Protein AF-A0A3L9DT70-F1 (afdb_monomer_lite)

Foldseek 3Di:
DDPCVLCLLLLHDPPVVCLQVQFDWDADQQARWTFTDDNPGDHRDPQKDKAKDKAKFWLPAADDDDDQDAPDDDPPCQFAFLQRHGQKDFAFQDDPLRVSRHPDPPCVVQSSDCVRTTAIFGPCQRDQQDDDPSRGHCHPVNVVVLVSVQSNVDGWMKTKMKMFIQPHPQFRHGQWMWIFMWTPDHDPPDDTSCVVVVGGIIIRGRGDPQFAPVQDPPDDISNVSSVCRNVPDDPSSVLRGQRTWDADPLRATAGPVRFTKKKWKWWQDPNDIWTKIFRDVVLVCLFRDPPTDMDIDMDGPVCLVVDDQAQKWWWFAQPVDRTIIITRDPVNQPPTPRRDPPPTDIDRDPVVSCVVVVVDDDD

pLDDT: mean 84.93, std 11.05, range [47.72, 97.56]

Radius of gyration: 23.3 Å; chains: 1; bounding box: 68×36×64 Å

Structure (mmCIF, N/CA/C/O backbone):
data_AF-A0A3L9DT70-F1
#
_entry.id   AF-A0A3L9DT70-F1
#
loop_
_atom_site.group_PDB
_atom_site.id
_atom_site.type_symbol
_atom_site.label_atom_id
_atom_site.label_alt_id
_atom_site.label_comp_id
_atom_site.label_asym_id
_atom_site.label_entity_id
_atom_site.label_seq_id
_atom_site.pdbx_PDB_ins_code
_atom_site.Cartn_x
_atom_site.Cartn_y
_atom_site.Cartn_z
_atom_site.occupancy
_atom_site.B_iso_or_equiv
_atom_site.auth_seq_id
_atom_site.auth_comp_id
_atom_site.auth_asym_id
_atom_site.auth_atom_id
_atom_site.pdbx_PDB_model_num
ATOM 1 N N . MET A 1 1 ? -10.290 10.056 -6.349 1.00 85.75 1 MET A N 1
ATOM 2 C CA . MET A 1 1 ? -11.299 9.118 -6.892 1.00 85.75 1 MET A CA 1
ATOM 3 C C . MET A 1 1 ? -12.648 9.443 -6.270 1.00 85.75 1 MET A C 1
ATOM 5 O O . MET A 1 1 ? -12.652 9.793 -5.091 1.00 85.75 1 MET A O 1
ATOM 9 N N . LYS A 1 2 ? -13.747 9.390 -7.034 1.00 92.69 2 LYS A N 1
ATOM 10 C CA . LYS A 1 2 ? -15.094 9.669 -6.511 1.00 92.69 2 LYS A CA 1
ATOM 11 C C . LYS A 1 2 ? -15.592 8.517 -5.640 1.00 92.69 2 LYS A C 1
ATOM 13 O O . LYS A 1 2 ? -15.151 7.386 -5.808 1.00 92.69 2 LYS A O 1
ATOM 18 N N . GLU A 1 3 ? -16.503 8.813 -4.717 1.00 94.62 3 GLU A N 1
ATOM 19 C CA . GLU A 1 3 ? -17.058 7.826 -3.778 1.00 94.62 3 GLU A CA 1
ATOM 20 C C . GLU A 1 3 ? -17.650 6.607 -4.492 1.00 94.62 3 GLU A C 1
ATOM 22 O O . GLU A 1 3 ? -17.303 5.475 -4.171 1.00 94.62 3 GLU A O 1
ATOM 27 N N . LEU A 1 4 ? -18.469 6.840 -5.521 1.00 93.81 4 LEU A N 1
ATOM 28 C CA . LEU A 1 4 ? -19.114 5.777 -6.296 1.00 93.81 4 LEU A CA 1
ATOM 29 C C . LEU A 1 4 ? -18.108 4.833 -6.969 1.00 93.81 4 LEU A C 1
ATOM 31 O O . LEU A 1 4 ? -18.350 3.629 -7.032 1.00 93.81 4 LEU A O 1
ATOM 35 N N . ASP A 1 5 ? -16.968 5.353 -7.432 1.00 93.44 5 ASP A N 1
ATOM 36 C CA . ASP A 1 5 ? -15.910 4.523 -8.015 1.00 93.44 5 ASP A CA 1
ATOM 37 C C . ASP A 1 5 ? -15.273 3.628 -6.946 1.00 93.44 5 ASP A C 1
ATOM 39 O O . ASP A 1 5 ? -15.029 2.448 -7.192 1.00 93.44 5 ASP A O 1
ATOM 43 N N . VAL A 1 6 ? -15.056 4.168 -5.740 1.00 95.19 6 VAL A N 1
ATOM 44 C CA . VAL A 1 6 ? -14.543 3.396 -4.602 1.00 95.19 6 VAL A CA 1
ATOM 45 C C . VAL A 1 6 ? -15.528 2.303 -4.208 1.00 95.19 6 VAL A C 1
ATOM 47 O O . VAL A 1 6 ? -15.130 1.146 -4.114 1.00 95.19 6 VAL A O 1
ATOM 50 N N . LEU A 1 7 ? -16.809 2.633 -4.022 1.00 95.81 7 LEU A N 1
ATOM 51 C CA . LEU A 1 7 ? -17.840 1.652 -3.670 1.00 95.81 7 LEU A CA 1
ATOM 52 C C . LEU A 1 7 ? -17.921 0.535 -4.714 1.00 95.81 7 LEU A C 1
ATOM 54 O O . LEU A 1 7 ? -17.895 -0.643 -4.358 1.00 95.81 7 LEU A O 1
ATOM 58 N N . LYS A 1 8 ? -17.894 0.888 -6.003 1.00 95.19 8 LYS A N 1
ATOM 59 C CA . LYS A 1 8 ? -17.853 -0.080 -7.103 1.00 95.19 8 LYS A CA 1
ATOM 60 C C . LYS A 1 8 ? -16.642 -1.010 -7.007 1.00 95.19 8 LYS A C 1
ATOM 62 O O . LYS A 1 8 ? -16.818 -2.221 -7.132 1.00 95.19 8 LYS A O 1
ATOM 67 N N . GLN A 1 9 ? -15.444 -0.476 -6.755 1.00 95.44 9 GLN A N 1
ATOM 68 C CA . GLN A 1 9 ? -14.230 -1.287 -6.593 1.00 95.44 9 GLN A CA 1
ATOM 69 C C . GLN A 1 9 ? -14.235 -2.152 -5.331 1.00 95.44 9 GLN A C 1
ATOM 71 O O . GLN A 1 9 ? -13.559 -3.172 -5.302 1.00 95.44 9 GLN A O 1
ATOM 76 N N . LEU A 1 10 ? -15.010 -1.784 -4.309 1.00 96.19 10 LEU A N 1
ATOM 77 C CA . LEU A 1 10 ? -15.263 -2.620 -3.133 1.00 96.19 10 LEU A CA 1
ATOM 78 C C . LEU A 1 10 ? -16.345 -3.689 -3.373 1.00 96.19 10 LEU A C 1
ATOM 80 O O . LEU A 1 10 ? -16.645 -4.470 -2.472 1.00 96.19 10 LEU A O 1
ATOM 84 N N . GLY A 1 11 ? -16.951 -3.723 -4.562 1.00 95.06 11 GLY A N 1
ATOM 85 C CA . GLY A 1 11 ? -18.071 -4.607 -4.874 1.00 95.06 11 GLY A CA 1
ATOM 86 C C . GLY A 1 11 ? -19.376 -4.214 -4.176 1.00 95.06 11 GLY A C 1
ATOM 87 O O . GLY A 1 11 ? -20.213 -5.075 -3.891 1.00 95.06 11 GLY A O 1
ATOM 88 N N . LEU A 1 12 ? -19.542 -2.922 -3.884 1.00 93.81 12 LEU A N 1
ATOM 89 C CA . LEU A 1 12 ? -20.672 -2.347 -3.158 1.00 93.81 12 LEU A CA 1
ATOM 90 C C . LEU A 1 12 ? -21.535 -1.471 -4.070 1.00 93.81 12 LEU A C 1
ATOM 92 O O . LEU A 1 12 ? -21.052 -0.810 -4.992 1.00 93.81 12 LEU A O 1
ATOM 96 N N . LYS A 1 13 ? -22.831 -1.467 -3.783 1.00 90.94 13 LYS A N 1
ATOM 97 C CA . LYS A 1 13 ? -23.817 -0.500 -4.256 1.00 90.94 13 LYS A CA 1
ATOM 98 C C . LYS A 1 13 ? -23.896 0.660 -3.262 1.00 90.94 13 LYS A C 1
ATOM 100 O O . LYS A 1 13 ? -23.412 0.566 -2.134 1.00 90.94 13 LYS A O 1
ATOM 105 N N . ASP A 1 14 ? -24.510 1.752 -3.697 1.00 87.19 14 ASP A N 1
ATOM 106 C CA . ASP A 1 14 ? -24.758 2.909 -2.837 1.00 87.19 14 ASP A CA 1
ATOM 107 C C . ASP A 1 14 ? -25.559 2.501 -1.583 1.00 87.19 14 ASP A C 1
ATOM 109 O O . ASP A 1 14 ? -26.514 1.726 -1.683 1.00 87.19 14 ASP A O 1
ATOM 113 N N . GLY A 1 15 ? -25.124 2.956 -0.406 1.00 85.56 15 GLY A N 1
ATOM 114 C CA . GLY A 1 15 ? -25.697 2.608 0.903 1.00 85.56 15 GLY A CA 1
ATOM 115 C C . GLY A 1 15 ? -25.346 1.223 1.481 1.00 85.56 15 GLY A C 1
ATOM 116 O O . GLY A 1 15 ? -25.532 1.009 2.680 1.00 85.56 15 GLY A O 1
ATOM 117 N N . GLU A 1 16 ? -24.806 0.274 0.698 1.00 89.62 16 GLU A N 1
ATOM 118 C CA . GLU A 1 16 ? -24.428 -1.054 1.231 1.00 89.62 16 GLU A CA 1
ATOM 119 C C . GLU A 1 16 ? -23.262 -0.968 2.228 1.00 89.62 16 GLU A C 1
ATOM 121 O O . GLU A 1 16 ? -23.131 -1.819 3.112 1.00 89.62 16 GLU A O 1
ATOM 126 N N . LEU A 1 17 ? -22.397 0.045 2.101 1.00 90.56 17 LEU A N 1
ATOM 127 C CA . LEU A 1 17 ? -21.268 0.211 3.008 1.00 90.56 17 LEU A CA 1
ATOM 128 C C . LEU A 1 17 ? -21.763 0.441 4.440 1.00 90.56 17 LEU A C 1
ATOM 130 O O . LEU A 1 17 ? -21.348 -0.273 5.348 1.00 90.56 17 LEU A O 1
ATOM 134 N N . GLU A 1 18 ? -22.689 1.370 4.653 1.00 89.44 18 GLU A N 1
ATOM 135 C CA . GLU A 1 18 ? -23.291 1.665 5.953 1.00 89.44 18 GLU A CA 1
ATOM 136 C C . GLU A 1 18 ? -23.995 0.445 6.556 1.00 89.44 18 GLU A C 1
ATOM 138 O O . GLU A 1 18 ? -23.892 0.217 7.763 1.00 89.44 18 GLU A O 1
ATOM 143 N N . GLU A 1 19 ? -24.660 -0.380 5.740 1.00 87.19 19 GLU A N 1
ATOM 144 C CA . GLU A 1 19 ? -25.273 -1.636 6.193 1.00 87.19 19 GLU A CA 1
ATOM 145 C C . GLU A 1 19 ? -24.231 -2.635 6.712 1.00 87.19 19 GLU A C 1
ATOM 147 O O . GLU A 1 19 ? -24.455 -3.319 7.713 1.00 87.19 19 GLU A O 1
ATOM 152 N N . ILE A 1 20 ? -23.062 -2.718 6.076 1.00 85.31 20 ILE A N 1
ATOM 153 C CA . ILE A 1 20 ? -21.967 -3.592 6.523 1.00 85.31 20 ILE A CA 1
ATOM 154 C C . ILE A 1 20 ? -21.290 -3.022 7.769 1.00 85.31 20 ILE A C 1
ATOM 156 O O . ILE A 1 20 ? -20.988 -3.752 8.720 1.00 85.31 20 ILE A O 1
ATOM 160 N N . LEU A 1 21 ? -21.034 -1.715 7.756 1.00 83.56 21 LEU A N 1
ATOM 161 C CA . LEU A 1 21 ? -20.332 -1.000 8.812 1.00 83.56 21 LEU A CA 1
ATOM 162 C C . LEU A 1 21 ? -21.170 -0.910 10.095 1.00 83.56 21 LEU A C 1
ATOM 164 O O . LEU A 1 21 ? -20.626 -1.032 11.197 1.00 83.56 21 LEU A O 1
ATOM 168 N N . GLY A 1 22 ? -22.486 -0.752 9.959 1.00 82.00 22 GLY A N 1
ATOM 169 C CA . GLY A 1 22 ? -23.405 -0.519 11.068 1.00 82.00 22 GLY A CA 1
ATOM 170 C C . GLY A 1 22 ? -23.377 0.921 11.595 1.00 82.00 22 GLY A C 1
ATOM 171 O O . GLY A 1 22 ? -23.767 1.148 12.738 1.00 82.00 22 GLY A O 1
ATOM 172 N N . PHE A 1 23 ? -22.925 1.887 10.793 1.00 82.50 23 PHE A N 1
ATOM 173 C CA . PHE A 1 23 ? -22.889 3.314 11.132 1.00 82.50 23 PHE A CA 1
ATOM 174 C C . PHE A 1 23 ? -22.841 4.173 9.867 1.00 82.50 23 PHE A C 1
ATOM 176 O O . PHE A 1 23 ? -22.469 3.691 8.798 1.00 82.50 23 PHE A O 1
ATOM 183 N N . GLN A 1 24 ? -23.186 5.453 10.007 1.00 89.38 24 GLN A N 1
ATOM 184 C CA . GLN A 1 24 ? -23.112 6.414 8.908 1.00 89.38 24 GLN A CA 1
ATOM 185 C C . GLN A 1 24 ? -21.674 6.851 8.647 1.00 89.38 24 GLN A C 1
ATOM 187 O O . GLN A 1 24 ? -20.906 7.090 9.589 1.00 89.38 24 GLN A O 1
ATOM 192 N N . VAL A 1 25 ? -21.337 7.021 7.371 1.00 91.81 25 VAL A N 1
ATOM 193 C CA . VAL A 1 25 ? -20.027 7.501 6.942 1.00 91.81 25 VAL A CA 1
ATOM 194 C C . VAL A 1 25 ? -20.123 8.717 6.028 1.00 91.81 25 VAL A C 1
ATOM 196 O O . VAL A 1 25 ? -21.168 9.026 5.471 1.00 91.81 25 VAL A O 1
ATOM 199 N N . SER A 1 26 ? -19.010 9.435 5.907 1.00 94.00 26 SER A N 1
ATOM 200 C CA . SER A 1 26 ? -18.788 10.446 4.877 1.00 94.00 26 SER A CA 1
ATOM 201 C C . SER A 1 26 ? -17.447 10.187 4.210 1.00 94.00 26 SER A C 1
ATOM 203 O O . SER A 1 26 ? -16.421 10.058 4.886 1.00 94.00 26 SER A O 1
ATOM 205 N N . TYR A 1 27 ? -17.456 10.103 2.884 1.00 95.19 27 TYR A N 1
ATOM 206 C CA . TYR A 1 27 ? -16.248 9.904 2.104 1.00 95.19 27 TYR A CA 1
ATOM 207 C C . TYR A 1 27 ? -15.414 11.188 1.986 1.00 95.19 27 TYR A C 1
ATOM 209 O O . TYR A 1 27 ? -15.890 12.244 1.572 1.00 95.19 27 TYR A O 1
ATOM 217 N N . ASP A 1 28 ? -14.130 11.082 2.319 1.00 93.56 28 ASP A N 1
ATOM 218 C CA . ASP A 1 28 ? -13.127 12.116 2.100 1.00 93.56 28 ASP A CA 1
ATOM 219 C C . ASP A 1 28 ? -12.376 11.818 0.796 1.00 93.56 28 ASP A C 1
ATOM 221 O O . ASP A 1 28 ? -11.439 11.014 0.767 1.00 93.56 28 ASP A O 1
ATOM 225 N N . GLU A 1 29 ? -12.775 12.478 -0.298 1.00 91.50 29 GLU A N 1
ATOM 226 C CA . GLU A 1 29 ? -12.166 12.269 -1.621 1.00 91.50 29 GLU A CA 1
ATOM 227 C C . GLU A 1 29 ? -10.662 12.577 -1.645 1.00 91.50 29 GLU A C 1
ATOM 229 O O . GLU A 1 29 ? -9.912 11.954 -2.402 1.00 91.50 29 GLU A O 1
ATOM 234 N N . LYS A 1 30 ? -10.209 13.536 -0.823 1.00 88.38 30 LYS A N 1
ATOM 235 C CA . LYS A 1 30 ? -8.808 13.970 -0.781 1.00 88.38 30 LYS A CA 1
ATOM 236 C C . LYS A 1 30 ? -7.924 12.878 -0.198 1.00 88.38 30 LYS A C 1
ATOM 238 O O . LYS A 1 30 ? -6.792 12.709 -0.654 1.00 88.38 30 LYS A O 1
ATOM 243 N N . TYR A 1 31 ? -8.438 12.174 0.810 1.00 90.81 31 TYR A N 1
ATOM 244 C CA . TYR A 1 31 ? -7.696 11.160 1.549 1.00 90.81 31 TYR A CA 1
ATOM 245 C C . TYR A 1 31 ? -8.090 9.718 1.236 1.00 90.81 31 TYR A C 1
ATOM 247 O O . TYR A 1 31 ? -7.397 8.804 1.683 1.00 90.81 31 TYR A O 1
ATOM 255 N N . THR A 1 32 ? -9.138 9.510 0.432 1.00 93.06 32 THR A N 1
ATOM 256 C CA . THR A 1 32 ? -9.651 8.186 0.045 1.00 93.06 32 THR A CA 1
ATOM 257 C C . THR A 1 32 ? -9.936 7.319 1.278 1.00 93.06 32 THR A C 1
ATOM 259 O O . THR A 1 32 ? -9.474 6.185 1.410 1.00 93.06 32 THR A O 1
ATOM 262 N N . VAL A 1 33 ? -10.670 7.899 2.225 1.00 94.38 33 VAL A N 1
ATOM 263 C CA . VAL A 1 33 ? -11.102 7.263 3.476 1.00 94.38 33 VAL A CA 1
ATOM 264 C C . VAL A 1 33 ? -12.531 7.674 3.783 1.00 94.38 33 VAL A C 1
ATOM 266 O O . VAL A 1 33 ? -12.993 8.717 3.332 1.00 94.38 33 VAL A O 1
ATOM 269 N N . PHE A 1 34 ? -13.217 6.875 4.586 1.00 95.50 34 PHE A N 1
ATOM 270 C CA . PHE A 1 34 ? -14.546 7.191 5.087 1.00 95.50 34 PHE A CA 1
ATOM 271 C C . PHE A 1 34 ? -14.437 7.616 6.552 1.00 95.50 34 PHE A C 1
ATOM 273 O O . PHE A 1 34 ? -13.955 6.851 7.389 1.00 95.50 34 PHE A O 1
ATOM 280 N N . ASN A 1 35 ? -14.863 8.834 6.871 1.00 94.56 35 ASN A N 1
ATOM 281 C CA . ASN A 1 35 ? -15.003 9.295 8.248 1.00 94.56 35 ASN A CA 1
ATOM 282 C C . ASN A 1 35 ? -16.315 8.765 8.817 1.00 94.56 35 ASN A C 1
ATOM 284 O O . ASN A 1 35 ? -17.358 8.876 8.175 1.00 94.56 35 ASN A O 1
ATOM 288 N N . VAL A 1 36 ? -16.275 8.209 10.022 1.00 88.88 36 VAL A N 1
ATOM 289 C CA . VAL A 1 36 ? -17.480 7.710 10.686 1.00 88.88 36 VAL A CA 1
ATOM 290 C C . VAL A 1 36 ? -18.175 8.859 11.407 1.00 88.88 36 VAL A C 1
ATOM 292 O O . VAL A 1 36 ? -17.564 9.509 12.252 1.00 88.88 36 VAL A O 1
ATOM 295 N N . LEU A 1 37 ? -19.443 9.111 11.073 1.00 85.25 37 LEU A N 1
ATOM 296 C CA . LEU A 1 37 ? -20.194 10.270 11.564 1.00 85.25 37 LEU A CA 1
ATOM 297 C C . LEU A 1 37 ? -20.983 9.977 12.846 1.00 85.25 37 LEU A C 1
ATOM 299 O O . LEU A 1 37 ? -21.007 10.809 13.751 1.00 85.25 37 LEU A O 1
ATOM 303 N N . SER A 1 38 ? -21.655 8.823 12.937 1.00 72.81 38 SER A N 1
ATOM 304 C CA . SER A 1 38 ? -22.470 8.470 14.109 1.00 72.81 38 SER A CA 1
ATOM 305 C C . SER A 1 38 ? -22.841 6.981 14.173 1.00 72.81 38 SER A C 1
ATOM 307 O O . SER A 1 38 ? -23.008 6.332 13.142 1.00 72.81 38 SER A O 1
ATOM 309 N N . ASP A 1 39 ? -23.052 6.465 15.391 1.00 64.62 39 ASP A N 1
ATOM 310 C CA . ASP A 1 39 ? -23.515 5.093 15.679 1.00 64.62 39 ASP A CA 1
ATOM 311 C C . ASP A 1 39 ? -25.046 4.921 15.514 1.00 64.62 39 ASP A C 1
ATOM 313 O O . ASP A 1 39 ? -25.657 4.075 16.175 1.00 64.62 39 ASP A O 1
ATOM 317 N N . ILE A 1 40 ? -25.708 5.725 14.666 1.00 54.62 40 ILE A N 1
ATOM 318 C CA . ILE A 1 40 ? -27.150 5.572 14.404 1.00 54.62 40 ILE A CA 1
ATOM 319 C C . ILE A 1 40 ? -27.337 4.274 13.612 1.00 54.62 40 ILE A C 1
ATOM 321 O O . ILE A 1 40 ? -27.291 4.286 12.389 1.00 54.62 40 ILE A O 1
ATOM 325 N N . SER A 1 41 ? -27.476 3.158 14.334 1.00 54.34 41 SER A N 1
ATOM 326 C CA . SER A 1 41 ? -27.414 1.786 13.818 1.00 54.34 41 SER A CA 1
ATOM 327 C C . SER A 1 41 ? -28.311 1.562 12.594 1.00 54.34 41 SER A C 1
ATOM 329 O O . SER A 1 41 ? -29.523 1.380 12.752 1.00 54.34 41 SER A O 1
ATOM 331 N N . PRO A 1 42 ? -27.740 1.431 11.385 1.00 54.78 42 PRO A N 1
ATOM 332 C CA . PRO A 1 42 ? -28.300 0.573 10.358 1.00 54.78 42 PRO A CA 1
ATOM 333 C C . PRO A 1 42 ? -28.220 -0.874 10.871 1.00 54.78 42 PRO A C 1
ATOM 335 O O . PRO A 1 42 ? -27.313 -1.245 11.625 1.00 54.78 42 PRO A O 1
ATOM 338 N N . ARG A 1 43 ? -29.174 -1.727 10.490 1.00 61.50 43 ARG A N 1
ATOM 339 C CA . ARG A 1 43 ? -29.064 -3.162 10.788 1.00 61.50 43 ARG A CA 1
ATOM 340 C C . ARG A 1 43 ? -27.808 -3.691 10.101 1.00 61.50 43 ARG A C 1
ATOM 342 O O . ARG A 1 43 ? -27.712 -3.606 8.884 1.00 61.50 43 ARG A O 1
ATOM 349 N N . ARG A 1 44 ? -26.876 -4.253 10.877 1.00 67.06 44 ARG A N 1
ATOM 350 C CA . ARG A 1 44 ? -25.677 -4.884 10.319 1.00 67.06 44 ARG A CA 1
ATOM 351 C C . ARG A 1 44 ? -26.079 -5.987 9.337 1.00 67.06 44 ARG A C 1
ATOM 353 O O . ARG A 1 44 ? -26.852 -6.872 9.711 1.00 67.06 44 ARG A O 1
ATOM 360 N N . LEU A 1 45 ? -25.514 -5.959 8.131 1.00 73.75 45 LEU A N 1
ATOM 361 C CA . LEU A 1 45 ? -25.781 -6.949 7.091 1.00 73.75 45 LEU A CA 1
ATOM 362 C C . LEU A 1 45 ? -25.508 -8.375 7.601 1.00 73.75 45 LEU A C 1
ATOM 364 O O . LEU A 1 45 ? -24.424 -8.679 8.125 1.00 73.75 45 LEU A O 1
ATOM 368 N N . VAL A 1 46 ? -26.502 -9.253 7.443 1.00 66.31 46 VAL A N 1
ATOM 369 C CA . VAL A 1 46 ? -26.419 -10.673 7.813 1.00 66.31 46 VAL A CA 1
ATOM 370 C C . VAL A 1 46 ? -25.367 -11.356 6.941 1.00 66.31 46 VAL A C 1
ATOM 372 O O . VAL A 1 46 ? -25.435 -11.283 5.723 1.00 66.31 46 VAL A O 1
ATOM 375 N N . GLY A 1 47 ? -24.405 -12.038 7.568 1.00 71.00 47 GLY A N 1
ATOM 376 C CA . GLY A 1 47 ? -23.316 -12.737 6.869 1.00 71.00 47 GLY A CA 1
ATOM 377 C C . GLY A 1 47 ? -21.972 -12.006 6.894 1.00 71.00 47 GLY A C 1
ATOM 378 O O . GLY A 1 47 ? -20.939 -12.658 6.742 1.00 71.00 47 GLY A O 1
ATOM 379 N N . SER A 1 48 ? -21.959 -10.703 7.200 1.00 77.69 48 SER A N 1
ATOM 380 C CA . SER A 1 48 ? -20.719 -9.929 7.331 1.00 77.69 48 SER A CA 1
ATOM 381 C C . SER A 1 48 ? -19.848 -10.404 8.496 1.00 77.69 48 SER A C 1
ATOM 383 O O . SER A 1 48 ? -20.321 -10.656 9.611 1.00 77.69 48 SER A O 1
ATOM 385 N N . LYS A 1 49 ? -18.531 -10.468 8.277 1.00 86.44 49 LYS A N 1
ATOM 386 C CA . LYS A 1 49 ? -17.541 -10.880 9.287 1.00 86.44 49 LYS A CA 1
ATOM 387 C C . LYS A 1 49 ? -16.635 -9.711 9.655 1.00 86.44 49 LYS A C 1
ATOM 389 O O . LYS A 1 49 ? -16.233 -8.921 8.808 1.00 86.44 49 LYS A O 1
ATOM 394 N N . ALA A 1 50 ? -16.294 -9.630 10.939 1.00 86.06 50 ALA A N 1
ATOM 395 C CA . ALA A 1 50 ? -15.307 -8.688 11.447 1.00 86.06 50 ALA A CA 1
ATOM 396 C C . ALA A 1 50 ? -14.281 -9.429 12.304 1.00 86.06 50 ALA A C 1
ATOM 398 O O . ALA A 1 50 ? -14.648 -10.295 13.099 1.00 86.06 50 ALA A O 1
ATOM 399 N N . GLN A 1 51 ? -13.012 -9.065 12.164 1.00 89.25 51 GLN A N 1
ATOM 400 C CA . GLN A 1 51 ? -11.914 -9.571 12.986 1.00 89.25 51 GLN A CA 1
ATOM 401 C C . GLN A 1 51 ? -11.053 -8.393 13.416 1.00 89.25 51 GLN A C 1
ATOM 403 O O . GLN A 1 51 ? -10.759 -7.523 12.604 1.00 89.25 51 GLN A O 1
ATOM 408 N N . GLY A 1 52 ? -10.676 -8.322 14.688 1.00 91.38 52 GLY A N 1
ATOM 409 C CA . GLY A 1 52 ? -10.102 -7.094 15.209 1.00 91.38 52 GLY A CA 1
ATOM 410 C C . GLY A 1 52 ? -9.497 -7.198 16.592 1.00 91.38 52 GLY A C 1
ATOM 411 O O . GLY A 1 52 ? -9.639 -8.207 17.282 1.00 91.38 52 GLY A O 1
ATOM 412 N N . TRP A 1 53 ? -8.879 -6.098 16.998 1.00 90.31 53 TRP A N 1
ATOM 413 C CA . TRP A 1 53 ? -8.273 -5.909 18.306 1.00 90.31 53 TRP A CA 1
ATOM 414 C C . TRP A 1 53 ? -8.817 -4.645 18.951 1.00 90.31 53 TRP A C 1
ATOM 416 O O . TRP A 1 53 ? -9.045 -3.647 18.277 1.00 90.31 53 TRP A O 1
ATOM 426 N N . ARG A 1 54 ? -8.970 -4.682 20.275 1.00 91.81 54 ARG A N 1
ATOM 427 C CA . ARG A 1 54 ? -9.098 -3.490 21.113 1.00 91.81 54 ARG A CA 1
ATOM 428 C C . ARG A 1 54 ? -8.028 -3.560 22.194 1.00 91.81 54 ARG A C 1
ATOM 430 O O . ARG A 1 54 ? -7.953 -4.540 22.944 1.00 91.81 54 ARG A O 1
ATOM 437 N N . VAL A 1 55 ? -7.182 -2.542 22.251 1.00 90.44 55 VAL A N 1
ATOM 438 C CA . VAL A 1 55 ? -6.014 -2.485 23.132 1.00 90.44 55 VAL A CA 1
ATOM 439 C C . VAL A 1 55 ? -5.838 -1.085 23.702 1.00 90.44 55 VAL A C 1
ATOM 441 O O . VAL A 1 55 ? -6.292 -0.101 23.127 1.00 90.44 55 VAL A O 1
ATOM 444 N N . VAL A 1 56 ? -5.167 -1.005 24.846 1.00 91.75 56 VAL A N 1
ATOM 445 C CA . VAL A 1 56 ? -4.644 0.257 25.368 1.00 91.75 56 VAL A CA 1
ATOM 446 C C . VAL A 1 56 ? -3.156 0.278 25.054 1.00 91.75 56 VAL A C 1
ATOM 448 O O . VAL A 1 56 ? -2.436 -0.635 25.457 1.00 91.75 56 VAL A O 1
ATOM 451 N N . LEU A 1 57 ? -2.731 1.296 24.314 1.00 90.88 57 LEU A N 1
ATOM 452 C CA . LEU A 1 57 ? -1.340 1.576 23.985 1.00 90.88 57 LEU A CA 1
ATOM 453 C C . LEU A 1 57 ? -0.799 2.590 24.992 1.00 90.88 57 LEU A C 1
ATOM 455 O O . LEU A 1 57 ? -1.471 3.581 25.281 1.00 90.88 57 LEU A O 1
ATOM 459 N N . ASN A 1 58 ? 0.386 2.336 25.536 1.00 89.94 58 ASN A N 1
ATOM 460 C CA . ASN A 1 58 ? 0.987 3.138 26.594 1.00 89.94 58 ASN A CA 1
ATOM 461 C C . ASN A 1 58 ? 2.426 3.534 26.216 1.00 89.94 58 ASN A C 1
ATOM 463 O O . ASN A 1 58 ? 3.252 2.662 25.960 1.00 89.94 58 ASN A O 1
ATOM 467 N N . GLY A 1 59 ? 2.711 4.839 26.167 1.00 87.19 59 GLY A N 1
ATOM 468 C CA . GLY A 1 59 ? 4.027 5.383 25.810 1.00 87.19 59 GLY A CA 1
ATOM 469 C C . GLY A 1 59 ? 5.131 5.098 26.839 1.00 87.19 59 GLY A C 1
ATOM 470 O O . GLY A 1 59 ? 6.302 5.015 26.480 1.00 87.19 59 GLY A O 1
ATOM 471 N N . ASP A 1 60 ? 4.771 4.851 28.102 1.00 81.38 60 ASP A N 1
ATOM 472 C CA . ASP A 1 60 ? 5.695 4.639 29.234 1.00 81.38 60 ASP A CA 1
ATOM 473 C C . ASP A 1 60 ? 6.321 3.240 29.228 1.00 81.38 60 ASP A C 1
ATOM 475 O O . ASP A 1 60 ? 7.047 2.845 30.148 1.00 81.38 60 ASP A O 1
ATOM 479 N N . THR A 1 61 ? 5.947 2.403 28.265 1.00 70.06 61 THR A N 1
ATOM 480 C CA . THR A 1 61 ? 6.346 1.005 28.249 1.00 70.06 61 THR A CA 1
ATOM 481 C C . THR A 1 61 ? 7.601 0.843 27.410 1.00 70.06 61 THR A C 1
ATOM 483 O O . THR A 1 61 ? 7.576 0.953 26.190 1.00 70.06 61 THR A O 1
ATOM 486 N N . GLN A 1 62 ? 8.715 0.525 28.065 1.00 57.12 62 GLN A N 1
ATOM 487 C CA . GLN A 1 62 ? 9.873 -0.032 27.377 1.00 57.12 62 GLN A CA 1
ATOM 488 C C . GLN A 1 62 ? 9.665 -1.538 27.240 1.00 57.12 62 GLN A C 1
ATOM 490 O O . GLN A 1 62 ? 9.676 -2.254 28.241 1.00 57.12 62 GLN A O 1
ATOM 495 N N . SER A 1 63 ? 9.451 -2.038 26.022 1.00 58.19 63 SER A N 1
ATOM 496 C CA . SER A 1 63 ? 9.585 -3.473 25.768 1.00 58.19 63 SER A CA 1
ATOM 497 C C . SER A 1 63 ? 9.979 -3.809 24.325 1.00 58.19 63 SER A C 1
ATOM 499 O O . SER A 1 63 ? 9.979 -2.964 23.431 1.00 58.19 63 SER A O 1
ATOM 501 N N . TYR A 1 64 ? 10.415 -5.059 24.185 1.00 50.66 64 TYR A N 1
ATOM 502 C CA . TYR A 1 64 ? 11.380 -5.628 23.251 1.00 50.66 64 TYR A CA 1
ATOM 503 C C . TYR A 1 64 ? 11.110 -5.427 21.752 1.00 50.66 64 TYR A C 1
ATOM 505 O O . TYR A 1 64 ? 10.009 -5.635 21.248 1.00 50.66 64 TYR A O 1
ATOM 513 N N . LYS A 1 65 ? 12.192 -5.154 21.010 1.00 51.56 65 LYS A N 1
ATOM 514 C CA . LYS A 1 65 ? 12.243 -5.305 19.552 1.00 51.56 65 LYS A CA 1
ATOM 515 C C . LYS A 1 65 ? 12.414 -6.784 19.212 1.00 51.56 65 LYS A C 1
ATOM 517 O O . LYS A 1 65 ? 13.520 -7.303 19.304 1.00 51.56 65 LYS A O 1
ATOM 522 N N . ASN A 1 66 ? 11.343 -7.436 18.780 1.00 52.47 66 ASN A N 1
ATOM 523 C CA . ASN A 1 66 ? 11.425 -8.751 18.152 1.00 52.47 66 ASN A CA 1
ATOM 524 C C . ASN A 1 66 ? 11.048 -8.638 16.670 1.00 52.47 66 ASN A C 1
ATOM 526 O O . ASN A 1 66 ? 10.131 -7.901 16.306 1.00 52.47 66 ASN A O 1
ATOM 530 N N . ASN A 1 67 ? 11.748 -9.382 15.810 1.00 55.59 67 ASN A N 1
ATOM 531 C CA . ASN A 1 67 ? 11.407 -9.500 14.393 1.00 55.59 67 ASN A CA 1
ATOM 532 C C . ASN A 1 67 ? 10.111 -10.305 14.246 1.00 55.59 67 ASN A C 1
ATOM 534 O O . ASN A 1 67 ? 10.120 -11.534 14.278 1.00 55.59 67 ASN A O 1
ATOM 538 N N . LEU A 1 68 ? 8.990 -9.601 14.104 1.00 63.38 68 LEU A N 1
ATOM 539 C CA . LEU A 1 68 ? 7.655 -10.185 14.012 1.00 63.38 68 LEU A CA 1
ATOM 540 C C . LEU A 1 68 ? 7.121 -10.021 12.597 1.00 63.38 68 LEU A C 1
ATOM 542 O O . LEU A 1 68 ? 6.399 -9.081 12.280 1.00 63.38 68 LEU A O 1
ATOM 546 N N . ASN A 1 69 ? 7.533 -10.948 11.737 1.00 68.69 69 ASN A N 1
ATOM 547 C CA . ASN A 1 69 ? 7.071 -11.016 10.360 1.00 68.69 69 ASN A CA 1
ATOM 548 C C . ASN A 1 69 ? 5.891 -11.987 10.255 1.00 68.69 69 ASN A C 1
ATOM 550 O O . ASN A 1 69 ? 5.983 -13.135 10.691 1.00 68.69 69 ASN A O 1
ATOM 554 N N . LEU A 1 70 ? 4.796 -11.547 9.631 1.00 77.50 70 LEU A N 1
ATOM 555 C CA . LEU A 1 70 ? 3.686 -12.433 9.285 1.00 77.50 70 LEU A CA 1
ATOM 556 C C . LEU A 1 70 ? 4.132 -13.476 8.259 1.00 77.50 70 LEU A C 1
ATOM 558 O O . LEU A 1 70 ? 4.731 -13.148 7.234 1.00 77.50 70 LEU A O 1
ATOM 562 N N . THR A 1 71 ? 3.740 -14.725 8.488 1.00 78.00 71 THR A N 1
ATOM 563 C CA . THR A 1 71 ? 3.960 -15.847 7.564 1.00 78.00 71 THR A CA 1
ATOM 564 C C . THR A 1 71 ? 2.757 -16.129 6.659 1.00 78.00 71 THR A C 1
ATOM 566 O O . THR A 1 71 ? 2.788 -17.091 5.893 1.00 78.00 71 THR A O 1
ATOM 569 N N . LEU A 1 72 ? 1.725 -15.271 6.688 1.00 84.56 72 LEU A N 1
ATOM 570 C CA . LEU A 1 72 ? 0.531 -15.375 5.840 1.00 84.56 72 LEU A CA 1
ATOM 571 C C . LEU A 1 72 ? 0.916 -15.603 4.368 1.00 84.56 72 LEU A C 1
ATOM 573 O O . LEU A 1 72 ? 1.774 -14.903 3.821 1.00 84.56 72 LEU A O 1
ATOM 577 N N . LYS A 1 73 ? 0.282 -16.565 3.697 1.00 86.50 73 LYS A N 1
ATOM 578 C CA . LYS A 1 73 ? 0.523 -16.788 2.268 1.00 86.50 73 LYS A CA 1
ATOM 579 C C . LYS A 1 73 ? -0.112 -15.658 1.458 1.00 86.50 73 LYS A C 1
ATOM 581 O O . LYS A 1 73 ? -1.307 -15.410 1.561 1.00 86.50 73 LYS A O 1
ATOM 586 N N . LEU A 1 74 ? 0.708 -14.972 0.663 1.00 89.75 74 LEU A N 1
ATOM 587 C CA . LEU A 1 74 ? 0.220 -14.030 -0.342 1.00 89.75 74 LEU A CA 1
ATOM 588 C C . LEU A 1 74 ? -0.272 -14.795 -1.574 1.00 89.75 74 LEU A C 1
ATOM 590 O O . LEU A 1 74 ? 0.138 -15.947 -1.760 1.00 89.75 74 LEU A O 1
ATOM 594 N N . PRO A 1 75 ? -1.097 -14.164 -2.426 1.00 87.44 75 PRO A N 1
ATOM 595 C CA . PRO A 1 75 ? -1.501 -14.783 -3.675 1.00 87.44 75 PRO A CA 1
ATOM 596 C C . PRO A 1 75 ? -0.278 -15.226 -4.503 1.00 87.44 75 PRO A C 1
ATOM 598 O O . PRO A 1 75 ? 0.739 -14.514 -4.519 1.00 87.44 75 PRO A O 1
ATOM 601 N N . PRO A 1 76 ? -0.336 -16.402 -5.157 1.00 84.19 76 PRO A N 1
ATOM 602 C CA . PRO A 1 76 ? 0.741 -16.854 -6.031 1.00 84.19 76 PRO A CA 1
ATOM 603 C C . PRO A 1 76 ? 0.949 -15.826 -7.146 1.00 84.19 76 PRO A C 1
ATOM 605 O O . PRO A 1 76 ? -0.007 -15.200 -7.584 1.00 84.19 76 PRO A O 1
ATOM 608 N N . ASN A 1 77 ? 2.192 -15.621 -7.586 1.00 86.69 77 ASN A N 1
ATOM 609 C CA . ASN A 1 77 ? 2.517 -14.652 -8.643 1.00 86.69 77 ASN A CA 1
ATOM 610 C C . ASN A 1 77 ? 1.996 -13.222 -8.387 1.00 86.69 77 ASN A C 1
ATOM 612 O O . ASN A 1 77 ? 1.656 -12.526 -9.341 1.00 86.69 77 ASN A O 1
ATOM 616 N N . ASN A 1 78 ? 1.931 -12.794 -7.117 1.00 90.31 78 ASN A N 1
ATOM 617 C CA . ASN A 1 78 ? 1.585 -11.426 -6.718 1.00 90.31 78 ASN A CA 1
ATOM 618 C C . ASN A 1 78 ? 2.358 -10.400 -7.573 1.00 90.31 78 ASN A C 1
ATOM 620 O O . ASN A 1 78 ? 3.589 -10.339 -7.440 1.00 90.31 78 ASN A O 1
ATOM 624 N N . PRO A 1 79 ? 1.670 -9.635 -8.442 1.00 90.56 79 PRO A N 1
ATOM 625 C CA . PRO A 1 79 ? 2.334 -8.759 -9.392 1.00 90.56 79 PRO A CA 1
ATOM 626 C C . PRO A 1 79 ? 3.116 -7.648 -8.693 1.00 90.56 79 PRO A C 1
ATOM 628 O O . PRO A 1 79 ? 2.786 -7.219 -7.581 1.00 90.56 79 PRO A O 1
ATOM 631 N N . PHE A 1 80 ? 4.149 -7.162 -9.373 1.00 89.31 80 PHE A N 1
ATOM 632 C CA . PHE A 1 80 ? 4.896 -5.990 -8.945 1.00 89.31 80 PHE A CA 1
ATOM 633 C C . PHE A 1 80 ? 4.323 -4.747 -9.615 1.00 89.31 80 PHE A C 1
ATOM 635 O O . PHE A 1 80 ? 4.007 -4.755 -10.802 1.00 89.31 80 PHE A O 1
ATOM 642 N N . LYS A 1 81 ? 4.196 -3.675 -8.848 1.00 89.50 81 LYS A N 1
ATOM 643 C CA . LYS A 1 81 ? 4.022 -2.322 -9.348 1.00 89.50 81 LYS A CA 1
ATOM 644 C C . LYS A 1 81 ? 5.301 -1.871 -10.040 1.00 89.50 81 LYS A C 1
ATOM 646 O O . LYS A 1 81 ? 6.397 -2.328 -9.709 1.00 89.50 81 LYS A O 1
ATOM 651 N N . ILE A 1 82 ? 5.165 -0.895 -10.928 1.00 86.19 82 ILE A N 1
ATOM 652 C CA . ILE A 1 82 ? 6.296 -0.256 -11.601 1.00 86.19 82 ILE A CA 1
ATOM 653 C C . ILE A 1 82 ? 7.330 0.284 -10.610 1.00 86.19 82 ILE A C 1
ATOM 655 O O . ILE A 1 82 ? 8.498 0.249 -10.940 1.00 86.19 82 ILE A O 1
ATOM 659 N N . ASN A 1 83 ? 6.967 0.688 -9.388 1.00 81.12 83 ASN A N 1
ATOM 660 C CA . ASN A 1 83 ? 7.912 1.140 -8.353 1.00 81.12 83 ASN A CA 1
ATOM 661 C C . ASN A 1 83 ? 8.609 0.004 -7.563 1.00 81.12 83 ASN A C 1
ATOM 663 O O . ASN A 1 83 ? 9.238 0.270 -6.542 1.00 81.12 83 ASN A O 1
ATOM 667 N N . GLY A 1 84 ? 8.469 -1.258 -7.984 1.00 80.25 84 GLY A N 1
ATOM 668 C CA . GLY A 1 84 ? 9.080 -2.423 -7.333 1.00 80.25 84 GLY A CA 1
ATOM 669 C C . GLY A 1 84 ? 8.329 -2.952 -6.106 1.00 80.25 84 GLY A C 1
ATOM 670 O O . GLY A 1 84 ? 8.713 -3.977 -5.545 1.00 80.25 84 GLY A O 1
ATOM 671 N N . GLN A 1 85 ? 7.238 -2.310 -5.679 1.00 84.56 85 GLN A N 1
ATOM 672 C CA . GLN A 1 85 ? 6.389 -2.837 -4.606 1.00 84.56 85 GLN A CA 1
ATOM 673 C C . GLN A 1 85 ? 5.449 -3.919 -5.133 1.00 84.56 85 GLN A C 1
ATOM 675 O O . GLN A 1 85 ? 5.046 -3.890 -6.286 1.00 84.56 85 GLN A O 1
ATOM 680 N N . LYS A 1 86 ? 5.029 -4.862 -4.290 1.00 90.25 86 LYS A N 1
ATOM 681 C CA . LYS A 1 86 ? 3.970 -5.811 -4.668 1.00 90.25 86 LYS A CA 1
ATOM 682 C C . LYS A 1 86 ? 2.590 -5.160 -4.566 1.00 90.25 86 LYS A C 1
ATOM 684 O O . LYS A 1 86 ? 2.395 -4.250 -3.763 1.00 90.25 86 LYS A O 1
ATOM 689 N N . PHE A 1 87 ? 1.612 -5.642 -5.331 1.00 93.00 87 PHE A N 1
ATOM 690 C CA . PHE A 1 87 ? 0.229 -5.156 -5.219 1.00 93.00 87 PHE A CA 1
ATOM 691 C C . PHE A 1 87 ? -0.453 -5.604 -3.927 1.00 93.00 87 PHE A C 1
ATOM 693 O O . PHE A 1 87 ? -1.208 -4.834 -3.341 1.00 93.00 87 PHE A O 1
ATOM 700 N N . PHE A 1 88 ? -0.147 -6.807 -3.437 1.00 95.25 88 PHE A N 1
ATOM 701 C CA . PHE A 1 88 ? -0.674 -7.297 -2.161 1.00 95.25 88 PHE A CA 1
ATOM 702 C C . PHE A 1 88 ? 0.405 -7.362 -1.083 1.00 95.25 88 PHE A C 1
ATOM 704 O O . PHE A 1 88 ? 1.489 -7.913 -1.294 1.00 95.25 88 PHE A O 1
ATOM 711 N N . HIS A 1 89 ? 0.080 -6.854 0.100 1.00 93.69 89 HIS A N 1
ATOM 712 C CA . HIS A 1 89 ? 0.868 -6.966 1.317 1.00 93.69 89 HIS A CA 1
ATOM 713 C C . HIS A 1 89 ? 0.201 -7.900 2.327 1.00 93.69 89 HIS A C 1
ATOM 715 O O . HIS A 1 89 ? -0.991 -8.202 2.265 1.00 93.69 89 HIS A O 1
ATOM 721 N N . ARG A 1 90 ? 1.017 -8.349 3.284 1.00 92.19 90 ARG A N 1
ATOM 722 C CA . ARG A 1 90 ? 0.543 -8.989 4.511 1.00 92.19 90 ARG A CA 1
ATOM 723 C C . ARG A 1 90 ? 0.149 -7.869 5.467 1.00 92.19 90 ARG A C 1
ATOM 725 O O . ARG A 1 90 ? 1.010 -7.344 6.174 1.00 92.19 90 ARG A O 1
ATOM 732 N N . GLY A 1 91 ? -1.113 -7.461 5.407 1.00 92.44 91 GLY A N 1
ATOM 733 C CA . GLY A 1 91 ? -1.666 -6.472 6.323 1.00 92.44 91 GLY A CA 1
ATOM 734 C C . GLY A 1 91 ? -1.665 -7.037 7.737 1.00 92.44 91 GLY A C 1
ATOM 735 O O . GLY A 1 91 ? -2.085 -8.178 7.947 1.00 92.44 91 GLY A O 1
ATOM 736 N N . HIS A 1 92 ? -1.162 -6.260 8.692 1.00 91.62 92 HIS A N 1
ATOM 737 C CA . HIS A 1 92 ? -1.356 -6.557 10.107 1.00 91.62 92 HIS A CA 1
ATOM 738 C C . HIS A 1 92 ? -2.681 -5.940 10.539 1.00 91.62 92 HIS A C 1
ATOM 740 O O . HIS A 1 92 ? -2.954 -4.800 10.187 1.00 91.62 92 HIS A O 1
ATOM 746 N N . ILE A 1 93 ? -3.508 -6.655 11.303 1.00 93.69 93 ILE A N 1
ATOM 747 C CA . ILE A 1 93 ? -4.696 -6.037 11.903 1.00 93.69 93 ILE A CA 1
ATOM 748 C C . ILE A 1 93 ? -4.230 -5.034 12.958 1.00 93.69 93 ILE A C 1
ATOM 750 O O . ILE A 1 93 ? -4.559 -3.863 12.878 1.00 93.69 93 ILE A O 1
ATOM 754 N N . LEU A 1 94 ? -3.425 -5.486 13.919 1.00 90.94 94 LEU A N 1
ATOM 755 C CA . LEU A 1 94 ? -2.707 -4.637 14.861 1.00 90.94 94 LEU A CA 1
ATOM 756 C C . LEU A 1 94 ? -1.241 -4.530 14.428 1.00 90.94 94 LEU A C 1
ATOM 758 O O . LEU A 1 94 ? -0.555 -5.557 14.396 1.00 90.94 94 LEU A O 1
ATOM 762 N N . ALA A 1 95 ? -0.771 -3.317 14.123 1.00 89.31 95 ALA A N 1
ATOM 763 C CA . ALA A 1 95 ? 0.611 -3.055 13.721 1.00 89.31 95 ALA A CA 1
ATOM 764 C C . ALA A 1 95 ? 1.648 -3.627 14.688 1.00 89.31 95 ALA A C 1
ATOM 766 O O . ALA A 1 95 ? 1.512 -3.523 15.909 1.00 89.31 95 ALA A O 1
ATOM 767 N N . LYS A 1 96 ? 2.740 -4.155 14.124 1.00 82.62 96 LYS A N 1
ATOM 768 C CA . LYS A 1 96 ? 3.879 -4.683 14.889 1.00 82.62 96 LYS A CA 1
ATOM 769 C C . LYS A 1 96 ? 4.517 -3.616 15.782 1.00 82.62 96 LYS A C 1
ATOM 771 O O . LYS A 1 96 ? 4.961 -3.925 16.884 1.00 82.62 96 LYS A O 1
ATOM 776 N N . GLU A 1 97 ? 4.528 -2.362 15.334 1.00 83.44 97 GLU A N 1
ATOM 777 C CA . GLU A 1 97 ? 5.061 -1.212 16.064 1.00 83.44 97 GLU A CA 1
ATOM 778 C C . GLU A 1 97 ? 4.304 -0.985 17.374 1.00 83.44 97 GLU A C 1
ATOM 780 O O . GLU A 1 97 ? 4.887 -0.524 18.350 1.00 83.44 97 GLU A O 1
ATOM 785 N N . PHE A 1 98 ? 3.024 -1.357 17.435 1.00 88.62 98 PHE A N 1
ATOM 786 C CA . PHE A 1 98 ? 2.225 -1.190 18.641 1.00 88.62 98 PHE A CA 1
ATOM 787 C C . PHE A 1 98 ? 2.548 -2.181 19.747 1.00 88.62 98 PHE A C 1
ATOM 789 O O . PHE A 1 98 ? 2.169 -1.955 20.895 1.00 88.62 98 PHE A O 1
ATOM 796 N N . TYR A 1 99 ? 3.278 -3.252 19.451 1.00 82.69 99 TYR A N 1
ATOM 797 C CA . TYR A 1 99 ? 3.532 -4.285 20.447 1.00 82.69 99 TYR A CA 1
ATOM 798 C C . TYR A 1 99 ? 4.452 -3.775 21.552 1.00 82.69 99 TYR A C 1
ATOM 800 O O . TYR A 1 99 ? 4.264 -4.142 22.708 1.00 82.69 99 TYR A O 1
ATOM 808 N N . SER A 1 100 ? 5.373 -2.856 21.231 1.00 82.12 100 SER A N 1
ATOM 809 C CA . SER A 1 100 ? 6.214 -2.211 22.243 1.00 82.12 100 SER A CA 1
ATOM 810 C C . SER A 1 100 ? 5.415 -1.357 23.231 1.00 82.12 100 SER A C 1
ATOM 812 O O . SER A 1 100 ? 5.936 -1.067 24.304 1.00 82.12 100 SER A O 1
ATOM 814 N N . PHE A 1 101 ? 4.170 -0.990 22.892 1.00 86.88 101 PHE A N 1
ATOM 815 C CA . PHE A 1 101 ? 3.268 -0.166 23.705 1.00 86.88 101 PHE A CA 1
ATOM 816 C C . PHE A 1 101 ? 2.229 -0.977 24.505 1.00 86.88 101 PHE A C 1
ATOM 818 O O . PHE A 1 101 ? 1.345 -0.392 25.134 1.00 86.88 101 PHE A O 1
ATOM 825 N N . ILE A 1 102 ? 2.290 -2.317 24.481 1.00 84.38 102 ILE A N 1
ATOM 826 C CA . ILE A 1 102 ? 1.313 -3.203 25.137 1.00 84.38 102 ILE A CA 1
ATOM 827 C C . ILE A 1 102 ? 1.987 -3.984 26.273 1.00 84.38 102 ILE A C 1
ATOM 829 O O . ILE A 1 102 ? 2.798 -4.875 26.044 1.00 84.38 102 ILE A O 1
ATOM 833 N N . LYS A 1 103 ? 1.586 -3.713 27.521 1.00 72.19 103 LYS A N 1
ATOM 834 C CA . LYS A 1 103 ? 1.977 -4.491 28.715 1.00 72.19 103 LYS A CA 1
ATOM 835 C C . LYS A 1 103 ? 1.017 -5.667 28.952 1.00 72.19 103 LYS A C 1
ATOM 837 O O . LYS A 1 103 ? 0.273 -5.673 29.928 1.00 72.19 103 LYS A O 1
ATOM 842 N N . ASP A 1 104 ? 0.980 -6.638 28.040 1.00 70.94 104 ASP A N 1
ATOM 843 C CA . ASP A 1 104 ? 0.200 -7.876 28.227 1.00 70.94 104 ASP A CA 1
ATOM 844 C C . ASP A 1 104 ? 0.827 -9.060 27.475 1.00 70.94 104 ASP A C 1
ATOM 846 O O . ASP A 1 104 ? 0.517 -9.318 26.309 1.00 70.94 104 ASP A O 1
ATOM 850 N N . GLU A 1 105 ? 1.695 -9.809 28.161 1.00 66.62 105 GLU A N 1
ATOM 851 C CA . GLU A 1 105 ? 2.391 -10.988 27.618 1.00 66.62 105 GLU A CA 1
ATOM 852 C C . GLU A 1 105 ? 1.422 -12.054 27.081 1.00 66.62 105 GLU A C 1
ATOM 854 O O . GLU A 1 105 ? 1.719 -12.750 26.110 1.00 66.62 105 GLU A O 1
ATOM 859 N N . ARG A 1 106 ? 0.206 -12.144 27.640 1.00 64.88 106 ARG A N 1
ATOM 860 C CA . ARG A 1 106 ? -0.810 -13.101 27.176 1.00 64.88 106 ARG A CA 1
ATOM 861 C C . ARG A 1 106 ? -1.324 -12.756 25.787 1.00 64.88 106 ARG A C 1
ATOM 863 O O . ARG A 1 106 ? -1.696 -13.662 25.049 1.00 64.88 106 ARG A O 1
ATOM 870 N N . LYS A 1 107 ? -1.358 -11.468 25.423 1.00 65.31 107 LYS A N 1
ATOM 871 C CA . LYS A 1 107 ? -1.783 -11.015 24.089 1.00 65.31 107 LYS A CA 1
ATOM 872 C C . LYS A 1 107 ? -0.680 -11.180 23.054 1.00 65.31 107 LYS A C 1
ATOM 874 O O . LYS A 1 107 ? -0.999 -11.357 21.882 1.00 65.31 107 LYS A O 1
ATOM 879 N N . GLU A 1 108 ? 0.581 -11.221 23.479 1.00 63.69 108 GLU A N 1
ATOM 880 C CA . GLU A 1 108 ? 1.737 -11.360 22.595 1.00 63.69 108 GLU A CA 1
ATOM 881 C C . GLU A 1 108 ? 1.627 -12.615 21.709 1.00 63.69 108 GLU A C 1
ATOM 883 O O . GLU A 1 108 ? 1.767 -12.527 20.493 1.00 63.69 108 GLU A O 1
ATOM 888 N N . GLY A 1 109 ? 1.268 -13.772 22.279 1.00 64.19 109 GLY A N 1
ATOM 889 C CA . GLY A 1 109 ? 1.103 -15.023 21.525 1.00 64.19 109 GLY A CA 1
ATOM 890 C C . GLY A 1 109 ? -0.030 -15.000 20.488 1.00 64.19 109 GLY A C 1
ATOM 891 O O . GLY A 1 109 ? 0.085 -15.619 19.430 1.00 64.19 109 GLY A O 1
ATOM 892 N N . PHE A 1 110 ? -1.115 -14.262 20.745 1.00 66.06 110 PHE A N 1
ATOM 893 C CA . PHE A 1 110 ? -2.225 -14.147 19.791 1.00 66.06 110 PHE A CA 1
ATOM 894 C C . PHE A 1 110 ? -1.955 -13.116 18.701 1.00 66.06 110 PHE A C 1
ATOM 896 O O . PHE A 1 110 ? -2.320 -13.324 17.549 1.00 66.06 110 PHE A O 1
ATOM 903 N N . ILE A 1 111 ? -1.300 -12.025 19.071 1.00 65.94 111 ILE A N 1
ATOM 904 C CA . ILE A 1 111 ? -0.869 -10.965 18.171 1.00 65.94 111 ILE A CA 1
ATOM 905 C C . ILE A 1 111 ? 0.214 -11.486 17.198 1.00 65.94 111 ILE A C 1
ATOM 907 O O . ILE A 1 111 ? 0.238 -11.118 16.024 1.00 65.94 111 ILE A O 1
ATOM 911 N N . LYS A 1 112 ? 1.065 -12.410 17.666 1.00 65.62 112 LYS A N 1
ATOM 912 C CA . LYS A 1 112 ? 2.048 -13.155 16.858 1.00 65.62 112 LYS A CA 1
ATOM 913 C C . LYS A 1 112 ? 1.417 -14.175 15.902 1.00 65.62 112 LYS A C 1
ATOM 915 O O . LYS A 1 112 ? 2.087 -14.637 14.980 1.00 65.62 112 LYS A O 1
ATOM 920 N N . ASN A 1 113 ? 0.155 -14.556 16.106 1.00 74.62 113 ASN A N 1
ATOM 921 C CA . ASN A 1 113 ? -0.506 -15.554 15.274 1.00 74.62 113 ASN A CA 1
ATOM 922 C C . ASN A 1 113 ? -1.066 -14.903 13.997 1.00 74.62 113 ASN A C 1
ATOM 924 O O . ASN A 1 113 ? -1.998 -14.100 14.049 1.00 74.62 113 ASN A O 1
ATOM 928 N N . HIS A 1 114 ? -0.524 -15.285 12.840 1.00 73.25 114 HIS A N 1
ATOM 929 C CA . HIS A 1 114 ? -0.932 -14.729 11.550 1.00 73.25 114 HIS A CA 1
ATOM 930 C C . HIS A 1 114 ? -2.388 -15.032 11.174 1.00 73.25 114 HIS A C 1
ATOM 932 O O . HIS A 1 114 ? -3.006 -14.191 10.536 1.00 73.25 114 HIS A O 1
ATOM 938 N N . ASP A 1 115 ? -2.974 -16.144 11.622 1.00 78.75 115 ASP A N 1
ATOM 939 C CA . ASP A 1 115 ? -4.401 -16.432 11.400 1.00 78.75 115 ASP A CA 1
ATOM 940 C C . ASP A 1 115 ? -5.302 -15.459 12.178 1.00 78.75 115 ASP A C 1
ATOM 942 O O . ASP A 1 115 ? -6.467 -15.241 11.843 1.00 78.75 115 ASP A O 1
ATOM 946 N N . LYS A 1 116 ? -4.761 -14.851 13.241 1.00 83.25 116 LYS A N 1
ATOM 947 C CA . LYS A 1 116 ? -5.481 -13.924 14.123 1.00 83.25 116 LYS A CA 1
ATOM 948 C C . LYS A 1 116 ? -5.162 -12.459 13.852 1.00 83.25 116 LYS A C 1
ATOM 950 O O . LYS A 1 116 ? -5.983 -11.607 14.189 1.00 83.25 116 LYS A O 1
ATOM 955 N N . ASN A 1 117 ? -4.013 -12.161 13.250 1.00 88.56 117 ASN A N 1
ATOM 956 C CA . ASN A 1 117 ? -3.538 -10.792 13.063 1.00 88.56 117 ASN A CA 1
ATOM 957 C C . ASN A 1 117 ? -3.070 -10.460 11.637 1.00 88.56 117 ASN A C 1
ATOM 959 O O . ASN A 1 117 ? -2.635 -9.340 11.401 1.00 88.56 117 ASN A O 1
ATOM 963 N N . GLY A 1 118 ? -3.138 -11.397 10.693 1.00 90.94 118 GLY A N 1
ATOM 964 C CA . GLY A 1 118 ? -2.744 -11.194 9.302 1.00 90.94 118 GLY A CA 1
ATOM 965 C C . GLY A 1 118 ? -3.929 -11.270 8.345 1.00 90.94 118 GLY A C 1
ATOM 966 O O . GLY A 1 118 ? -4.826 -12.089 8.519 1.00 90.94 118 GLY A O 1
ATOM 967 N N . PHE A 1 119 ? -3.910 -10.444 7.303 1.00 94.06 119 PHE A N 1
ATOM 968 C CA . PHE A 1 119 ? -4.854 -10.523 6.187 1.00 94.06 119 PHE A CA 1
ATOM 969 C C . PHE A 1 119 ? -4.214 -10.039 4.878 1.00 94.06 119 PHE A C 1
ATOM 971 O O . PHE A 1 119 ? -3.147 -9.418 4.877 1.00 94.06 119 PHE A O 1
ATOM 978 N N . ILE A 1 120 ? -4.846 -10.355 3.744 1.00 95.00 120 ILE A N 1
ATOM 979 C CA . ILE A 1 120 ? -4.427 -9.840 2.436 1.00 95.00 120 ILE A CA 1
ATOM 980 C C . ILE A 1 120 ? -4.942 -8.410 2.300 1.00 95.00 120 ILE A C 1
ATOM 982 O O . ILE A 1 120 ? -6.146 -8.169 2.352 1.00 95.00 120 ILE A O 1
ATOM 986 N N . GLN A 1 121 ? -4.030 -7.469 2.089 1.00 96.50 121 GLN A N 1
ATOM 987 C CA . GLN A 1 121 ? -4.355 -6.057 1.923 1.00 96.50 121 GLN A CA 1
ATOM 988 C C . GLN A 1 121 ? -3.657 -5.523 0.679 1.00 96.50 121 GLN A C 1
ATOM 990 O O . GLN A 1 121 ? -2.501 -5.872 0.427 1.00 96.50 121 GLN A O 1
ATOM 995 N N . PHE A 1 122 ? -4.319 -4.665 -0.091 1.00 96.38 122 PHE A N 1
ATOM 996 C CA . PHE A 1 122 ? -3.642 -3.924 -1.149 1.00 96.38 122 PHE A CA 1
ATOM 997 C C . PHE A 1 122 ? -2.528 -3.067 -0.546 1.00 96.38 122 PHE A C 1
ATOM 999 O O . PHE A 1 122 ? -2.693 -2.447 0.509 1.00 96.38 122 PHE A O 1
ATOM 1006 N N . SER A 1 123 ? -1.375 -3.026 -1.210 1.00 93.62 123 SER A N 1
ATOM 1007 C CA . SER A 1 123 ? -0.188 -2.334 -0.709 1.00 93.62 123 SER A CA 1
ATOM 1008 C C . SER A 1 123 ? -0.436 -0.854 -0.468 1.00 93.62 123 SER A C 1
ATOM 1010 O O . SER A 1 123 ? 0.052 -0.311 0.522 1.00 93.62 123 SER A O 1
ATOM 1012 N N . VAL A 1 124 ? -1.271 -0.235 -1.302 1.00 92.62 124 VAL A N 1
ATOM 1013 C CA . VAL A 1 124 ? -1.697 1.158 -1.153 1.00 92.62 124 VAL A CA 1
ATOM 1014 C C . VAL A 1 124 ? -2.589 1.393 0.067 1.00 92.62 124 VAL A C 1
ATOM 1016 O O . VAL A 1 124 ? -2.427 2.392 0.760 1.00 92.62 124 VAL A O 1
ATOM 1019 N N . ALA A 1 125 ? -3.483 0.456 0.393 1.00 95.38 125 ALA A N 1
ATOM 1020 C CA . ALA A 1 125 ? -4.319 0.535 1.591 1.00 95.38 125 ALA A CA 1
ATOM 1021 C C . ALA A 1 125 ? -3.501 0.294 2.871 1.00 95.38 125 ALA A C 1
ATOM 1023 O O . ALA A 1 125 ? -3.820 0.854 3.919 1.00 95.38 125 ALA A O 1
ATOM 1024 N N . ASN A 1 126 ? -2.434 -0.504 2.769 1.00 94.88 126 ASN A N 1
ATOM 1025 C CA . ASN A 1 126 ? -1.537 -0.815 3.876 1.00 94.88 126 ASN A CA 1
ATOM 1026 C C . ASN A 1 126 ? -0.527 0.315 4.151 1.00 94.88 126 ASN A C 1
ATOM 1028 O O . ASN A 1 126 ? -0.454 0.809 5.269 1.00 94.88 126 ASN A O 1
ATOM 1032 N N . MET A 1 127 ? 0.250 0.735 3.142 1.00 89.38 127 MET A N 1
ATOM 1033 C CA . MET A 1 127 ? 1.472 1.531 3.341 1.00 89.38 127 MET A CA 1
ATOM 1034 C C . MET A 1 127 ? 1.556 2.849 2.566 1.00 89.38 127 MET A C 1
ATOM 1036 O O . MET A 1 127 ? 2.545 3.556 2.752 1.00 89.38 127 MET A O 1
ATOM 1040 N N . GLN A 1 128 ? 0.607 3.206 1.691 1.00 79.94 128 GLN A N 1
ATOM 1041 C CA . GLN A 1 128 ? 0.745 4.452 0.925 1.00 79.94 128 GLN A CA 1
ATOM 1042 C C . GLN A 1 128 ? 0.781 5.656 1.871 1.00 79.94 128 GLN A C 1
ATOM 1044 O O . GLN A 1 128 ? -0.188 5.947 2.570 1.00 79.94 128 GLN A O 1
ATOM 1049 N N . GLN A 1 129 ? 1.924 6.330 1.906 1.00 61.84 129 GLN A N 1
ATOM 1050 C CA . GLN A 1 129 ? 2.173 7.496 2.756 1.00 61.84 129 GLN A CA 1
ATOM 1051 C C . GLN A 1 129 ? 2.667 8.701 1.953 1.00 61.84 129 GLN A C 1
ATOM 1053 O O . GLN A 1 129 ? 2.797 9.788 2.505 1.00 61.84 129 GLN A O 1
ATOM 1058 N N . GLU A 1 130 ? 2.919 8.531 0.655 1.00 55.34 130 GLU A N 1
ATOM 1059 C CA . GLU A 1 130 ? 3.429 9.582 -0.219 1.00 55.34 130 GLU A CA 1
ATOM 1060 C C . GLU A 1 130 ? 2.364 10.048 -1.214 1.00 55.34 130 GLU A C 1
ATOM 1062 O O . GLU A 1 130 ? 1.444 9.309 -1.585 1.00 55.34 130 GLU A O 1
ATOM 1067 N N . LYS A 1 131 ? 2.490 11.311 -1.634 1.00 55.56 131 LYS A N 1
ATOM 1068 C CA . LYS A 1 131 ? 1.644 11.898 -2.671 1.00 55.56 131 LYS A CA 1
ATOM 1069 C C . LYS A 1 131 ? 2.029 11.298 -4.021 1.00 55.56 131 LYS A C 1
ATOM 1071 O O . LYS A 1 131 ? 3.131 11.549 -4.495 1.00 55.56 131 LYS A O 1
ATOM 1076 N N . LYS A 1 132 ? 1.105 10.585 -4.661 1.00 51.50 132 LYS A N 1
ATOM 1077 C CA . LYS A 1 132 ? 1.176 10.291 -6.098 1.00 51.50 132 LYS A CA 1
ATOM 1078 C C . LYS A 1 132 ? 0.295 11.325 -6.793 1.00 51.50 132 LYS A C 1
ATOM 1080 O O . LYS A 1 132 ? -0.881 11.432 -6.457 1.00 51.50 132 LYS A O 1
ATOM 1085 N N . ASP A 1 133 ? 0.864 12.147 -7.670 1.00 50.41 133 ASP A N 1
ATOM 1086 C CA . ASP A 1 133 ? 0.105 13.062 -8.539 1.00 50.41 133 ASP A CA 1
ATOM 1087 C C . ASP A 1 133 ? -0.945 13.925 -7.797 1.00 50.41 133 ASP A C 1
ATOM 1089 O O . ASP A 1 133 ? -2.116 13.978 -8.161 1.00 50.41 133 ASP A O 1
ATOM 1093 N N . ASN A 1 134 ? -0.538 14.583 -6.701 1.00 47.72 134 ASN A N 1
ATOM 1094 C CA . ASN A 1 134 ? -1.395 15.389 -5.807 1.00 47.72 134 ASN A CA 1
ATOM 1095 C C . ASN A 1 134 ? -2.504 14.636 -5.042 1.00 47.72 134 ASN A C 1
ATOM 1097 O O . ASN A 1 134 ? -3.209 15.259 -4.243 1.00 47.72 134 ASN A O 1
ATOM 1101 N N . THR A 1 135 ? -2.618 13.316 -5.189 1.00 55.25 135 THR A N 1
ATOM 1102 C CA . THR A 1 135 ? -3.512 12.474 -4.383 1.00 55.25 135 THR A CA 1
ATOM 1103 C C . THR A 1 135 ? -2.756 11.888 -3.188 1.00 55.25 135 THR A C 1
ATOM 1105 O O . THR A 1 135 ? -1.670 11.322 -3.317 1.00 55.25 135 THR A O 1
ATOM 1108 N N . PHE A 1 136 ? -3.294 12.089 -1.982 1.00 76.88 136 PHE A N 1
ATOM 1109 C CA . PHE A 1 136 ? -2.691 11.630 -0.729 1.00 76.88 136 PHE A CA 1
ATOM 1110 C C . PHE A 1 136 ? -3.647 10.663 -0.050 1.00 76.88 136 PHE A C 1
ATOM 1112 O O . PHE A 1 136 ? -4.505 11.093 0.709 1.00 76.88 136 PHE A O 1
ATOM 1119 N N . ARG A 1 137 ? -3.520 9.361 -0.296 1.00 87.00 137 ARG A N 1
ATOM 1120 C CA . ARG A 1 137 ? -4.327 8.377 0.427 1.00 87.00 137 ARG A CA 1
ATOM 1121 C C . ARG A 1 137 ? -3.834 8.236 1.865 1.00 87.00 137 ARG A C 1
ATOM 1123 O O . ARG A 1 137 ? -2.663 7.935 2.083 1.00 87.00 137 ARG A O 1
ATOM 1130 N N . LYS A 1 138 ? -4.724 8.380 2.849 1.00 92.00 138 LYS A N 1
ATOM 1131 C CA . LYS A 1 138 ? -4.422 8.025 4.244 1.00 92.00 138 LYS A CA 1
ATOM 1132 C C . LYS A 1 138 ? -4.589 6.513 4.427 1.00 92.00 138 LYS A C 1
ATOM 1134 O O . LYS A 1 138 ? -5.673 6.032 4.742 1.00 92.00 138 LYS A O 1
ATOM 1139 N N . SER A 1 139 ? -3.515 5.768 4.173 1.00 94.69 139 SER A N 1
ATOM 1140 C CA . SER A 1 139 ? -3.447 4.315 4.395 1.00 94.69 139 SER A CA 1
ATOM 1141 C C . SER A 1 139 ? -3.468 3.950 5.883 1.00 94.69 139 SER A C 1
ATOM 1143 O O . SER A 1 139 ? -3.394 4.816 6.754 1.00 94.69 139 SER A O 1
ATOM 1145 N N . GLN A 1 140 ? -3.531 2.656 6.192 1.00 96.12 140 GLN A N 1
ATOM 1146 C CA . GLN A 1 140 ? -3.460 2.168 7.568 1.00 96.12 140 GLN A CA 1
ATOM 1147 C C . GLN A 1 140 ? -2.181 2.639 8.280 1.00 96.12 140 GLN A C 1
ATOM 1149 O O . GLN A 1 140 ? -2.268 3.222 9.365 1.00 96.12 140 GLN A O 1
ATOM 1154 N N . ALA A 1 141 ? -1.025 2.525 7.619 1.00 93.94 141 ALA A N 1
ATOM 1155 C CA . ALA A 1 141 ? 0.251 2.974 8.165 1.00 93.94 141 ALA A CA 1
ATOM 1156 C C . ALA A 1 141 ? 0.282 4.479 8.487 1.00 93.94 141 ALA A C 1
ATOM 1158 O O . ALA A 1 141 ? 0.961 4.881 9.428 1.00 93.94 141 ALA A O 1
ATOM 1159 N N . PHE A 1 142 ? -0.468 5.329 7.767 1.00 93.94 142 PHE A N 1
ATOM 1160 C CA . PHE A 1 142 ? -0.555 6.758 8.098 1.00 93.94 142 PHE A CA 1
ATOM 1161 C C . PHE A 1 142 ? -1.082 6.976 9.524 1.00 93.94 142 PHE A C 1
ATOM 1163 O O . PHE A 1 142 ? -0.486 7.722 10.304 1.00 93.94 142 PHE A O 1
ATOM 1170 N N . TYR A 1 143 ? -2.189 6.315 9.876 1.00 94.69 143 TYR A N 1
ATOM 1171 C CA . TYR A 1 143 ? -2.792 6.437 11.205 1.00 94.69 143 TYR A CA 1
ATOM 1172 C C . TYR A 1 143 ? -1.909 5.789 12.274 1.00 94.69 143 TYR A C 1
ATOM 1174 O O . TYR A 1 143 ? -1.701 6.368 13.340 1.00 94.69 143 TYR A O 1
ATOM 1182 N N . GLU A 1 144 ? -1.343 4.620 11.977 1.00 95.00 144 GLU A N 1
ATOM 1183 C CA . GLU A 1 144 ? -0.477 3.891 12.907 1.00 95.00 144 GLU A CA 1
ATOM 1184 C C . GLU A 1 144 ? 0.819 4.650 13.219 1.00 95.00 144 GLU A C 1
ATOM 1186 O O . GLU A 1 144 ? 1.241 4.711 14.378 1.00 95.00 144 GLU A O 1
ATOM 1191 N N . ASN A 1 145 ? 1.404 5.319 12.222 1.00 92.44 145 ASN A N 1
ATOM 1192 C CA . ASN A 1 145 ? 2.574 6.172 12.406 1.00 92.44 145 ASN A CA 1
ATOM 1193 C C . ASN A 1 145 ? 2.252 7.395 13.264 1.00 92.44 145 ASN A C 1
ATOM 1195 O O . ASN A 1 145 ? 3.011 7.697 14.181 1.00 92.44 145 ASN A O 1
ATOM 1199 N N . LYS A 1 146 ? 1.104 8.052 13.052 1.00 92.00 146 LYS A N 1
ATOM 1200 C CA . LYS A 1 146 ? 0.686 9.201 13.875 1.00 92.00 146 LYS A CA 1
ATOM 1201 C C . LYS A 1 146 ? 0.465 8.828 15.339 1.00 92.00 146 LYS A C 1
ATOM 1203 O O . LYS A 1 146 ? 0.912 9.550 16.228 1.00 92.00 146 LYS A O 1
ATOM 1208 N N . ILE A 1 147 ? -0.166 7.683 15.593 1.00 93.06 147 ILE A N 1
ATOM 1209 C CA . ILE A 1 147 ? -0.328 7.149 16.952 1.00 93.06 147 ILE A CA 1
ATOM 1210 C C . ILE A 1 147 ? 1.041 6.804 17.555 1.00 93.06 147 ILE A C 1
ATOM 1212 O O . ILE A 1 147 ? 1.315 7.148 18.701 1.00 93.06 147 ILE A O 1
ATOM 1216 N N . THR A 1 148 ? 1.928 6.169 16.786 1.00 91.31 148 THR A N 1
ATOM 1217 C CA . THR A 1 148 ? 3.284 5.821 17.237 1.00 91.31 148 THR A CA 1
ATOM 1218 C C . THR A 1 148 ? 4.111 7.061 17.586 1.00 91.31 148 THR A C 1
ATOM 1220 O O . THR A 1 148 ? 4.783 7.078 18.614 1.00 91.31 148 THR A O 1
ATOM 1223 N N . GLU A 1 149 ? 4.073 8.101 16.750 1.00 89.12 149 GLU A N 1
ATOM 1224 C CA . GLU A 1 149 ? 4.713 9.396 17.010 1.00 89.12 149 GLU A CA 1
ATOM 1225 C C . GLU A 1 149 ? 4.192 10.010 18.313 1.00 89.12 149 GLU A C 1
ATOM 1227 O O . GLU A 1 149 ? 4.987 10.394 19.168 1.00 89.12 149 GLU A O 1
ATOM 1232 N N . TYR A 1 150 ? 2.869 10.031 18.500 1.00 89.56 150 TYR A N 1
ATOM 1233 C CA . TYR A 1 150 ? 2.237 10.533 19.719 1.00 89.56 150 TYR A CA 1
ATOM 1234 C C . TYR A 1 150 ? 2.719 9.787 20.973 1.00 89.56 150 TYR A C 1
ATOM 1236 O O . TYR A 1 150 ? 3.167 10.413 21.932 1.00 89.56 150 TYR A O 1
ATOM 1244 N N . LEU A 1 151 ? 2.710 8.450 20.938 1.00 88.88 151 LEU A N 1
ATOM 1245 C CA . LEU A 1 151 ? 3.141 7.597 22.053 1.00 88.88 151 LEU A CA 1
ATOM 1246 C C . LEU A 1 151 ? 4.644 7.702 22.356 1.00 88.88 151 LEU A C 1
ATOM 1248 O O . LEU A 1 151 ? 5.057 7.436 23.478 1.00 88.88 151 LEU A O 1
ATOM 1252 N N . LYS A 1 152 ? 5.481 8.071 21.377 1.00 86.62 152 LYS A N 1
ATOM 1253 C CA . LYS A 1 152 ? 6.933 8.243 21.572 1.00 86.62 152 LYS A CA 1
ATOM 1254 C C . LYS A 1 152 ? 7.309 9.588 22.189 1.00 86.62 152 LYS A C 1
ATOM 1256 O O . LYS A 1 152 ? 8.353 9.679 22.828 1.00 86.62 152 LYS A O 1
ATOM 1261 N N . ILE A 1 153 ? 6.511 10.634 21.968 1.00 80.56 153 ILE A N 1
ATOM 1262 C CA . ILE A 1 153 ? 6.835 12.001 22.417 1.00 80.56 153 ILE A CA 1
ATOM 1263 C C . ILE A 1 153 ? 6.491 12.210 23.908 1.00 80.56 153 ILE A C 1
ATOM 1265 O O . ILE A 1 153 ? 6.903 13.196 24.519 1.00 80.56 153 ILE A O 1
ATOM 1269 N N . GLY A 1 154 ? 5.818 11.253 24.545 1.00 63.72 154 GLY A N 1
ATOM 1270 C CA . GLY A 1 154 ? 5.791 11.134 25.997 1.00 63.72 154 GLY A CA 1
ATOM 1271 C C . GLY A 1 154 ? 4.790 10.103 26.476 1.00 63.72 154 GLY A C 1
ATOM 1272 O O . GLY A 1 154 ? 4.273 9.310 25.696 1.00 63.72 154 GLY A O 1
ATOM 1273 N N . ASN A 1 155 ? 4.526 10.144 27.773 1.00 74.06 155 ASN A N 1
ATOM 1274 C CA . ASN A 1 155 ? 3.806 9.131 28.536 1.00 74.06 155 ASN A CA 1
ATOM 1275 C C . ASN A 1 155 ? 2.282 9.045 28.255 1.00 74.06 155 ASN A C 1
ATOM 1277 O O . ASN A 1 155 ? 1.460 8.838 29.146 1.00 74.06 155 ASN A O 1
ATOM 1281 N N . GLY A 1 156 ? 1.874 9.301 27.010 1.00 86.31 156 GLY A N 1
ATOM 1282 C CA . GLY A 1 156 ? 0.482 9.295 26.585 1.00 86.31 156 GLY A CA 1
ATOM 1283 C C . GLY A 1 156 ? -0.098 7.885 26.537 1.00 86.31 156 GLY A C 1
ATOM 1284 O O . GLY A 1 156 ? 0.606 6.894 26.312 1.00 86.31 156 GLY A O 1
ATOM 1285 N N . LYS A 1 157 ? -1.421 7.796 26.700 1.00 91.62 157 LYS A N 1
ATOM 1286 C CA . LYS A 1 157 ? -2.165 6.538 26.559 1.00 91.62 157 LYS A CA 1
ATOM 1287 C C . LYS A 1 157 ? -3.286 6.682 25.553 1.00 91.62 157 LYS A C 1
ATOM 1289 O O . LYS A 1 157 ? -4.056 7.637 25.607 1.00 91.62 157 LYS A O 1
ATOM 1294 N N . VAL A 1 158 ? -3.419 5.693 24.676 1.00 93.62 158 VAL A N 1
ATOM 1295 C CA . VAL A 1 158 ? -4.432 5.668 23.615 1.00 93.62 158 VAL A CA 1
ATOM 1296 C C . VAL A 1 158 ? -5.220 4.365 23.697 1.00 93.62 158 VAL A C 1
ATOM 1298 O O . VAL A 1 158 ? -4.646 3.279 23.700 1.00 93.62 158 VAL A O 1
ATOM 1301 N N . CYS A 1 159 ? -6.547 4.458 23.746 1.00 94.88 159 CYS A N 1
ATOM 1302 C CA . CYS A 1 159 ? -7.418 3.322 23.463 1.00 94.88 159 CYS A CA 1
ATOM 1303 C C . CYS A 1 159 ? -7.475 3.173 21.947 1.00 94.88 159 CYS A C 1
ATOM 1305 O O . CYS A 1 159 ? -7.915 4.101 21.277 1.00 94.88 159 CYS A O 1
ATOM 1307 N N . TYR A 1 160 ? -7.023 2.043 21.415 1.00 95.44 160 TYR A N 1
ATOM 1308 C CA . TYR A 1 160 ? -6.992 1.762 19.985 1.00 95.44 160 TYR A CA 1
ATOM 1309 C C . TYR A 1 160 ? -7.854 0.541 19.681 1.00 95.44 160 TYR A C 1
ATOM 1311 O O . TYR A 1 160 ? -7.733 -0.505 20.325 1.00 95.44 160 TYR A O 1
ATOM 1319 N N . GLU A 1 161 ? -8.725 0.665 18.690 1.00 94.88 161 GLU A N 1
ATOM 1320 C CA . GLU A 1 161 ? -9.538 -0.418 18.168 1.00 94.88 161 GLU A CA 1
ATOM 1321 C C . GLU A 1 161 ? -9.403 -0.481 16.649 1.00 94.88 161 GLU A C 1
ATOM 1323 O O . GLU A 1 161 ? -9.517 0.515 15.942 1.00 94.88 161 GLU A O 1
ATOM 1328 N N . VAL A 1 162 ? -9.179 -1.685 16.144 1.00 95.31 162 VAL A N 1
ATOM 1329 C CA . VAL A 1 162 ? -9.023 -1.955 14.719 1.00 95.31 162 VAL A CA 1
ATOM 1330 C C . VAL A 1 162 ? -9.825 -3.188 14.357 1.00 95.31 162 VAL A C 1
ATOM 1332 O O . VAL A 1 162 ? -9.792 -4.190 15.072 1.00 95.31 162 VAL A O 1
ATOM 1335 N N . LYS A 1 163 ? -10.583 -3.116 13.266 1.00 94.31 163 LYS A N 1
ATOM 1336 C CA . LYS A 1 163 ? -11.392 -4.218 12.747 1.00 94.31 163 LYS A CA 1
ATOM 1337 C C . LYS A 1 163 ? -11.235 -4.302 11.242 1.00 94.31 163 LYS A C 1
ATOM 1339 O O . LYS A 1 163 ? -11.557 -3.362 10.531 1.00 94.31 163 LYS A O 1
ATOM 1344 N N . VAL A 1 164 ? -10.815 -5.456 10.763 1.00 95.12 164 VAL A N 1
ATOM 1345 C CA . VAL A 1 164 ? -10.906 -5.831 9.358 1.00 95.12 164 VAL A CA 1
ATOM 1346 C C . VAL A 1 164 ? -12.323 -6.309 9.074 1.00 95.12 164 VAL A C 1
ATOM 1348 O O . VAL A 1 164 ? -12.875 -7.093 9.853 1.00 95.12 164 VAL A O 1
ATOM 1351 N N . LEU A 1 165 ? -12.909 -5.822 7.982 1.00 94.50 165 LEU A N 1
ATOM 1352 C CA . LEU A 1 165 ? -14.300 -6.065 7.614 1.00 94.50 165 LEU A CA 1
ATOM 1353 C C . LEU A 1 165 ? -14.386 -6.794 6.278 1.00 94.50 165 LEU A C 1
ATOM 1355 O O . LEU A 1 165 ? -13.759 -6.395 5.300 1.00 94.50 165 LEU A O 1
ATOM 1359 N N . PHE A 1 166 ? -15.185 -7.853 6.254 1.00 94.25 166 PHE A N 1
ATOM 1360 C CA . PHE A 1 166 ? -15.478 -8.657 5.073 1.00 94.25 166 PHE A CA 1
ATOM 1361 C C . PHE A 1 166 ? -16.955 -8.503 4.718 1.00 94.25 166 PHE A C 1
ATOM 1363 O O . PHE A 1 166 ? -17.786 -8.384 5.628 1.00 94.25 166 PHE A O 1
ATOM 1370 N N . TYR A 1 167 ? -17.273 -8.538 3.422 1.00 92.00 167 TYR A N 1
ATOM 1371 C CA . TYR A 1 167 ? -18.660 -8.491 2.965 1.00 92.00 167 TYR A CA 1
ATOM 1372 C C . TYR A 1 167 ? -19.402 -9.754 3.435 1.00 92.00 167 TYR A C 1
ATOM 1374 O O . TYR A 1 167 ? -20.425 -9.648 4.108 1.00 92.00 167 TYR A O 1
ATOM 1382 N N . ASN A 1 168 ? -18.813 -10.933 3.205 1.00 90.38 168 ASN A N 1
ATOM 1383 C CA . ASN A 1 168 ? -19.265 -12.235 3.701 1.00 90.38 168 ASN A CA 1
ATOM 1384 C C . ASN A 1 168 ? -18.201 -12.933 4.564 1.00 90.38 168 ASN A C 1
ATOM 1386 O O . ASN A 1 168 ? -17.006 -12.647 4.499 1.00 90.38 168 ASN A O 1
ATOM 1390 N N . LYS A 1 169 ? -18.622 -13.907 5.378 1.00 88.62 169 LYS A N 1
ATOM 1391 C CA . LYS A 1 169 ? -17.725 -14.669 6.265 1.00 88.62 169 LYS A CA 1
ATOM 1392 C C . LYS A 1 169 ? -16.743 -15.588 5.525 1.00 88.62 169 LYS A C 1
ATOM 1394 O O . LYS A 1 169 ? -15.696 -15.902 6.095 1.00 88.62 169 LYS A O 1
ATOM 1399 N N . GLU A 1 170 ? -17.079 -16.006 4.307 1.00 92.75 170 GLU A N 1
ATOM 1400 C CA . GLU A 1 170 ? -16.255 -16.843 3.428 1.00 92.75 170 GLU A CA 1
ATOM 1401 C C . GLU A 1 170 ? -15.237 -16.058 2.593 1.00 92.75 170 GLU A C 1
ATOM 1403 O O . GLU A 1 170 ? -14.386 -16.677 1.955 1.00 92.75 170 GLU A O 1
ATOM 1408 N N . ASP A 1 171 ? -15.306 -14.724 2.582 1.00 95.06 171 ASP A N 1
ATOM 1409 C CA . ASP A 1 171 ? -14.440 -13.919 1.725 1.00 95.06 171 ASP A CA 1
ATOM 1410 C C . ASP A 1 171 ? -12.963 -14.070 2.097 1.00 95.06 171 ASP A C 1
ATOM 1412 O O . ASP A 1 171 ? -12.578 -14.086 3.273 1.00 95.06 171 ASP A O 1
ATOM 1416 N N . LYS A 1 172 ? -12.111 -14.146 1.070 1.00 94.31 172 LYS A N 1
ATOM 1417 C CA . LYS A 1 172 ? -10.658 -14.286 1.234 1.00 94.31 172 LYS A CA 1
ATOM 1418 C C . LYS A 1 172 ? -9.954 -12.949 1.417 1.00 94.31 172 LYS A C 1
ATOM 1420 O O . LYS A 1 172 ? -8.885 -12.901 2.028 1.00 94.31 172 LYS A O 1
ATOM 1425 N N . ILE A 1 173 ? -10.526 -11.877 0.876 1.00 95.88 173 ILE A N 1
ATOM 1426 C CA . ILE A 1 173 ? -9.990 -10.521 0.969 1.00 95.88 173 ILE A CA 1
ATOM 1427 C C . ILE A 1 173 ? -11.052 -9.640 1.644 1.00 95.88 173 ILE A C 1
ATOM 1429 O O . ILE A 1 173 ? -12.216 -9.689 1.256 1.00 95.88 173 ILE A O 1
ATOM 1433 N N . PRO A 1 174 ? -10.693 -8.836 2.655 1.00 96.31 174 PRO A N 1
ATOM 1434 C CA . PRO A 1 174 ? -11.626 -7.904 3.274 1.00 96.31 174 PRO A CA 1
ATOM 1435 C C . PRO A 1 174 ? -11.852 -6.668 2.407 1.00 96.31 174 PRO A C 1
ATOM 1437 O O . PRO A 1 174 ? -10.946 -6.229 1.698 1.00 96.31 174 PRO A O 1
ATOM 1440 N N . ILE A 1 175 ? -13.017 -6.041 2.555 1.00 96.56 175 ILE A N 1
ATOM 1441 C CA . ILE A 1 175 ? -13.359 -4.781 1.881 1.00 96.56 175 ILE A CA 1
ATOM 1442 C C . ILE A 1 175 ? -12.654 -3.570 2.508 1.00 96.56 175 ILE A C 1
ATOM 1444 O O . ILE A 1 175 ? -12.549 -2.519 1.883 1.00 96.56 175 ILE A O 1
ATOM 1448 N N . GLY A 1 176 ? -12.143 -3.684 3.736 1.00 96.88 176 GLY A N 1
ATOM 1449 C CA . GLY A 1 176 ? -11.425 -2.586 4.377 1.00 96.88 176 GLY A CA 1
ATOM 1450 C C . GLY A 1 176 ? -11.098 -2.794 5.846 1.00 96.88 176 GLY A C 1
ATOM 1451 O O . GLY A 1 176 ? -11.450 -3.806 6.458 1.00 96.88 176 GLY A O 1
ATOM 1452 N N . THR A 1 177 ? -10.435 -1.787 6.407 1.00 96.88 177 THR A N 1
ATOM 1453 C CA . THR A 1 177 ? -10.033 -1.727 7.813 1.00 96.88 177 THR A CA 1
ATOM 1454 C C . THR A 1 177 ? -10.712 -0.544 8.482 1.00 96.88 177 THR A C 1
ATOM 1456 O O . THR A 1 177 ? -10.501 0.606 8.111 1.00 96.88 177 THR A O 1
ATOM 1459 N N . LYS A 1 178 ? -11.499 -0.815 9.516 1.00 95.25 178 LYS A N 1
ATOM 1460 C CA . LYS A 1 178 ? -12.013 0.196 10.429 1.00 95.25 178 LYS A CA 1
ATOM 1461 C C . LYS A 1 178 ? -11.010 0.442 11.545 1.00 95.25 178 LYS A C 1
ATOM 1463 O O . LYS A 1 178 ? -10.588 -0.512 12.195 1.00 95.25 178 LYS A O 1
ATOM 1468 N N . ILE A 1 179 ? -10.695 1.702 11.811 1.00 95.94 179 ILE A N 1
ATOM 1469 C CA . ILE A 1 179 ? -9.825 2.117 12.909 1.00 95.94 179 ILE A CA 1
ATOM 1470 C C . ILE A 1 179 ? -10.570 3.143 13.754 1.00 95.94 179 ILE A C 1
ATOM 1472 O O . ILE A 1 179 ? -11.122 4.106 13.225 1.00 95.94 179 ILE A O 1
ATOM 1476 N N . SER A 1 180 ? -10.562 2.961 15.068 1.00 95.38 180 SER A N 1
ATOM 1477 C CA . SER A 1 180 ? -10.918 4.002 16.018 1.00 95.38 180 SER A CA 1
ATOM 1478 C C . SER A 1 180 ? -9.864 4.136 17.103 1.00 95.38 180 SER A C 1
ATOM 1480 O O . SER A 1 180 ? -9.243 3.163 17.529 1.00 95.38 180 SER A O 1
ATOM 1482 N N . PHE A 1 181 ? -9.640 5.362 17.553 1.00 95.62 181 PHE A N 1
ATOM 1483 C CA . PHE A 1 181 ? -8.715 5.639 18.636 1.00 95.62 181 PHE A CA 1
ATOM 1484 C C . PHE A 1 181 ? -9.225 6.777 19.506 1.00 95.62 181 PHE A C 1
ATOM 1486 O O . PHE A 1 181 ? -9.987 7.627 19.060 1.00 95.62 181 PHE A O 1
ATOM 1493 N N . LYS A 1 182 ? -8.831 6.785 20.774 1.00 95.31 182 LYS A N 1
ATOM 1494 C CA . LYS A 1 182 ? -9.174 7.860 21.702 1.00 95.31 182 LYS A CA 1
ATOM 1495 C C . LYS A 1 182 ? -8.052 8.059 22.697 1.00 95.31 182 LYS A C 1
ATOM 1497 O O . LYS A 1 182 ? -7.573 7.083 23.284 1.00 95.31 182 LYS A O 1
ATOM 1502 N N . THR A 1 183 ? -7.664 9.308 22.909 1.00 93.81 183 THR A N 1
ATOM 1503 C CA . THR A 1 183 ? -6.684 9.637 23.939 1.00 93.81 183 THR A CA 1
ATOM 1504 C C . THR A 1 183 ? -7.296 9.402 25.322 1.00 93.81 183 THR A C 1
ATOM 1506 O O . THR A 1 183 ? -8.396 9.867 25.619 1.00 93.81 183 THR A O 1
ATOM 1509 N N . ILE A 1 184 ? -6.616 8.613 26.154 1.00 90.69 184 ILE A N 1
ATOM 1510 C CA . ILE A 1 184 ? -7.017 8.315 27.538 1.00 90.69 184 ILE A CA 1
ATOM 1511 C C . ILE A 1 184 ? -6.309 9.279 28.488 1.00 90.69 184 ILE A C 1
ATOM 1513 O O . ILE A 1 184 ? -6.942 9.882 29.347 1.00 90.69 184 ILE A O 1
ATOM 1517 N N . GLU A 1 185 ? -4.995 9.414 28.322 1.00 83.38 185 GLU A N 1
ATOM 1518 C CA . GLU A 1 185 ? -4.148 10.299 29.114 1.00 83.38 185 GLU A CA 1
ATOM 1519 C C . GLU A 1 185 ? -3.295 11.123 28.158 1.00 83.38 185 GLU A C 1
ATOM 1521 O O . GLU A 1 185 ? -2.604 10.568 27.296 1.00 83.38 185 GLU A O 1
ATOM 1526 N N . ASN A 1 186 ? -3.372 12.445 28.314 1.00 76.38 186 ASN A N 1
ATOM 1527 C CA . ASN A 1 186 ? -2.553 13.374 27.555 1.00 76.38 186 ASN A CA 1
ATOM 1528 C C . ASN A 1 186 ? -1.140 13.405 28.129 1.00 76.38 186 ASN A C 1
ATOM 1530 O O . ASN A 1 186 ? -0.943 13.432 29.343 1.00 76.38 186 ASN A O 1
ATOM 1534 N N . ASN A 1 187 ? -0.155 13.519 27.246 1.00 69.00 187 ASN A N 1
ATOM 1535 C CA . ASN A 1 187 ? 1.136 14.056 27.643 1.00 69.00 187 ASN A CA 1
ATOM 1536 C C . ASN A 1 187 ? 0.948 15.533 28.045 1.00 69.00 187 ASN A C 1
ATOM 1538 O O . ASN A 1 187 ? 0.246 16.260 27.342 1.00 69.00 187 ASN A O 1
ATOM 1542 N N . ASN A 1 188 ? 1.574 15.976 29.142 1.00 60.47 188 ASN A N 1
ATOM 1543 C CA . ASN A 1 188 ? 1.312 17.236 29.864 1.00 60.47 188 ASN A CA 1
ATOM 1544 C C . ASN A 1 188 ? 1.401 18.546 29.045 1.00 60.47 188 ASN A C 1
ATOM 1546 O O . ASN A 1 188 ? 1.176 19.607 29.608 1.00 60.47 188 ASN A O 1
ATOM 1550 N N . ASN A 1 189 ? 1.680 18.502 27.738 1.00 66.06 189 ASN A N 1
ATOM 1551 C CA . ASN A 1 189 ? 1.716 19.661 26.840 1.00 66.06 189 ASN A CA 1
ATOM 1552 C C . ASN A 1 189 ? 1.165 19.383 25.421 1.00 66.06 189 ASN A C 1
ATOM 1554 O O . ASN A 1 189 ? 1.365 20.199 24.521 1.00 66.06 189 ASN A O 1
ATOM 1558 N N . GLN A 1 190 ? 0.501 18.246 25.176 1.00 73.88 190 GLN A N 1
ATOM 1559 C CA . GLN A 1 190 ? -0.044 17.903 23.855 1.00 73.88 190 GLN A CA 1
ATOM 1560 C C . GLN A 1 190 ? -1.572 17.907 23.855 1.00 73.88 190 GLN A C 1
ATOM 1562 O O . GLN A 1 190 ? -2.212 17.445 24.799 1.00 73.88 190 GLN A O 1
ATOM 1567 N N . LYS A 1 191 ? -2.155 18.408 22.758 1.00 84.00 191 LYS A N 1
ATOM 1568 C CA . LYS A 1 191 ? -3.578 18.199 22.463 1.00 84.00 191 LYS A CA 1
ATOM 1569 C C . LYS A 1 191 ? -3.860 16.703 22.323 1.00 84.00 191 LYS A C 1
ATOM 1571 O O . LYS A 1 191 ? -2.955 15.928 22.001 1.00 84.00 191 LYS A O 1
ATOM 1576 N N . ALA A 1 192 ? -5.117 16.320 22.523 1.00 86.56 192 ALA A N 1
ATOM 1577 C CA . ALA A 1 192 ? -5.548 14.959 22.255 1.00 86.56 192 ALA A CA 1
ATOM 1578 C C . ALA A 1 192 ? -5.235 14.587 20.793 1.00 86.56 192 ALA A C 1
ATOM 1580 O O . ALA A 1 192 ? -5.251 15.439 19.894 1.00 86.56 192 ALA A O 1
ATOM 1581 N N . LEU A 1 193 ? -4.905 13.319 20.549 1.00 88.62 193 LEU A N 1
ATOM 1582 C CA . LEU A 1 193 ? -4.512 12.848 19.223 1.00 88.62 193 LEU A CA 1
ATOM 1583 C C . LEU A 1 193 ? -5.634 13.056 18.198 1.00 88.62 193 LEU A C 1
ATOM 1585 O O . LEU A 1 193 ? -5.373 13.481 17.073 1.00 88.62 193 LEU A O 1
ATOM 1589 N N . GLU A 1 194 ? -6.880 12.814 18.606 1.00 91.19 194 GLU A N 1
ATOM 1590 C CA . GLU A 1 194 ? -8.071 13.065 17.796 1.00 91.19 194 GLU A CA 1
ATOM 1591 C C . GLU A 1 194 ? -8.190 14.527 17.334 1.00 91.19 194 GLU A C 1
ATOM 1593 O O . GLU A 1 194 ? -8.516 14.767 16.171 1.00 91.19 194 GLU A O 1
ATOM 1598 N N . ASP A 1 195 ? -7.840 15.496 18.186 1.00 88.69 195 ASP A N 1
ATOM 1599 C CA . ASP A 1 195 ? -7.877 16.924 17.850 1.00 88.69 195 ASP A CA 1
ATOM 1600 C C . ASP A 1 195 ? -6.780 17.278 16.843 1.00 88.69 195 ASP A C 1
ATOM 1602 O O . ASP A 1 195 ? -6.993 18.063 15.920 1.00 88.69 195 ASP A O 1
ATOM 1606 N N . CYS A 1 196 ? -5.592 16.686 17.006 1.00 85.94 196 CYS A N 1
ATOM 1607 C CA . CYS A 1 196 ? -4.476 16.874 16.081 1.00 85.94 196 CYS A CA 1
ATOM 1608 C C . CYS A 1 196 ? -4.778 16.290 14.693 1.00 85.94 196 CYS A C 1
ATOM 1610 O O . CYS A 1 196 ? -4.360 16.848 13.678 1.00 85.94 196 CYS A O 1
ATOM 1612 N N . MET A 1 197 ? -5.477 15.154 14.643 1.00 87.69 197 MET A N 1
ATOM 1613 C CA . MET A 1 197 ? -5.785 14.444 13.399 1.00 87.69 197 MET A CA 1
ATOM 1614 C C . MET A 1 197 ? -7.098 14.893 12.746 1.00 87.69 197 MET A C 1
ATOM 1616 O O . MET A 1 197 ? -7.319 14.575 11.573 1.00 87.69 197 MET A O 1
ATOM 1620 N N . GLY A 1 198 ? -7.958 15.608 13.479 1.00 88.38 198 GLY A N 1
ATOM 1621 C CA . GLY A 1 198 ? -9.290 16.027 13.033 1.00 88.38 198 GLY A CA 1
ATOM 1622 C C . GLY A 1 198 ? -10.260 14.863 12.804 1.00 88.38 198 GLY A C 1
ATOM 1623 O O . GLY A 1 198 ? -11.268 15.028 12.125 1.00 88.38 198 GLY A O 1
ATOM 1624 N N . CYS A 1 199 ? -9.926 13.671 13.299 1.00 89.75 199 CYS A N 1
ATOM 1625 C CA . CYS A 1 199 ? -10.704 12.445 13.162 1.00 89.75 199 CYS A CA 1
ATOM 1626 C C . CYS A 1 199 ? -10.224 11.419 14.191 1.00 89.75 199 CYS A C 1
ATOM 1628 O O . CYS A 1 199 ? -9.085 11.476 14.658 1.00 89.75 199 CYS A O 1
ATOM 1630 N N . ASN A 1 200 ? -11.087 10.467 14.532 1.00 92.19 200 ASN A N 1
ATOM 1631 C CA . ASN A 1 200 ? -10.769 9.414 15.497 1.00 92.19 200 ASN A CA 1
ATOM 1632 C C . ASN A 1 200 ? -11.500 8.089 15.238 1.00 92.19 200 ASN A C 1
ATOM 1634 O O . ASN A 1 200 ? -11.299 7.124 15.971 1.00 92.19 200 ASN A O 1
ATOM 1638 N N . HIS A 1 201 ? -12.344 8.037 14.207 1.00 94.12 201 HIS A N 1
ATOM 1639 C CA . HIS A 1 201 ? -13.065 6.850 13.771 1.00 94.12 201 HIS A CA 1
ATOM 1640 C C . HIS A 1 201 ? -13.185 6.896 12.248 1.00 94.12 201 HIS A C 1
ATOM 1642 O O . HIS A 1 201 ? -13.822 7.786 11.684 1.00 94.12 201 HIS A O 1
ATOM 1648 N N . ILE A 1 202 ? -12.504 5.969 11.586 1.00 95.31 202 ILE A N 1
ATOM 1649 C CA . ILE A 1 202 ? -12.322 5.964 10.138 1.00 95.31 202 ILE A CA 1
ATOM 1650 C C . ILE A 1 202 ? -12.453 4.548 9.582 1.00 95.31 202 ILE A C 1
ATOM 1652 O O . ILE A 1 202 ? -12.209 3.559 10.278 1.00 95.31 202 ILE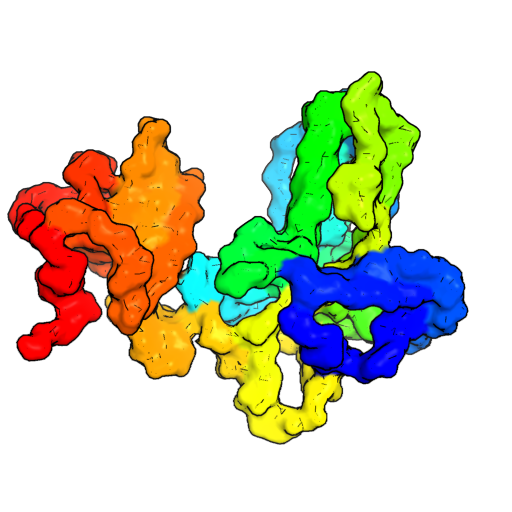 A O 1
ATOM 1656 N N . PHE A 1 203 ? -12.815 4.453 8.309 1.00 96.25 203 PHE A N 1
ATOM 1657 C CA . PHE A 1 203 ? -12.769 3.231 7.522 1.00 96.25 203 PHE A CA 1
ATOM 1658 C C . PHE A 1 203 ? -11.872 3.441 6.299 1.00 96.25 203 PHE A C 1
ATOM 1660 O O . PHE A 1 203 ? -12.061 4.365 5.505 1.00 96.25 203 PHE A O 1
ATOM 1667 N N . ILE A 1 204 ? -10.864 2.580 6.181 1.00 96.88 204 ILE A N 1
ATOM 1668 C CA . ILE A 1 204 ? -9.884 2.564 5.100 1.00 96.88 204 ILE A CA 1
ATOM 1669 C C . ILE A 1 204 ? -10.323 1.489 4.113 1.00 96.88 204 ILE A C 1
ATOM 1671 O O . ILE A 1 204 ? -10.226 0.299 4.434 1.00 96.88 204 ILE A O 1
ATOM 1675 N N . PRO A 1 205 ? -10.796 1.871 2.922 1.00 97.25 205 PRO A N 1
ATOM 1676 C CA . PRO A 1 205 ? -11.234 0.905 1.928 1.00 97.25 205 PRO A CA 1
ATOM 1677 C C . PRO A 1 205 ? -10.022 0.111 1.407 1.00 97.25 205 PRO A C 1
ATOM 1679 O O . PRO A 1 205 ? -8.934 0.667 1.255 1.00 97.25 205 PRO A O 1
ATOM 1682 N N . ASN A 1 206 ? -10.171 -1.190 1.154 1.00 97.56 206 ASN A N 1
ATOM 1683 C CA . ASN A 1 206 ? -9.092 -2.085 0.715 1.00 97.56 206 ASN A CA 1
ATOM 1684 C C . ASN A 1 206 ? -9.171 -2.351 -0.794 1.00 97.56 206 ASN A C 1
ATOM 1686 O O . ASN A 1 206 ? -9.543 -3.437 -1.232 1.00 97.56 206 ASN A O 1
ATOM 1690 N N . PHE A 1 207 ? -8.805 -1.342 -1.576 1.00 95.69 207 PHE A N 1
ATOM 1691 C CA . PHE A 1 207 ? -8.703 -1.403 -3.037 1.00 95.69 207 PHE A CA 1
ATOM 1692 C C . PHE A 1 207 ? -7.425 -0.717 -3.529 1.00 95.69 207 PHE A C 1
ATOM 1694 O O . PHE A 1 207 ? -6.765 -0.009 -2.757 1.00 95.69 207 PHE A O 1
ATOM 1701 N N . ASP A 1 208 ? -7.125 -0.859 -4.817 1.00 93.50 208 ASP A N 1
ATOM 1702 C CA . ASP A 1 208 ? -6.061 -0.142 -5.515 1.00 93.50 208 ASP A CA 1
ATOM 1703 C C . ASP A 1 208 ? -6.602 0.489 -6.799 1.00 93.50 208 ASP A C 1
ATOM 1705 O O . ASP A 1 208 ? -7.210 -0.200 -7.607 1.00 93.50 208 ASP A O 1
ATOM 1709 N N . GLU A 1 209 ? -6.384 1.792 -6.992 1.00 90.50 209 GLU A N 1
ATOM 1710 C CA . GLU A 1 209 ? -6.851 2.514 -8.186 1.00 90.50 209 GLU A CA 1
ATOM 1711 C C . GLU A 1 209 ? -6.256 1.951 -9.482 1.00 90.50 209 GLU A C 1
ATOM 1713 O O . GLU A 1 209 ? -6.862 2.046 -10.547 1.00 90.50 209 GLU A O 1
ATOM 1718 N N . ASP A 1 210 ? -5.075 1.337 -9.377 1.00 90.88 210 ASP A N 1
ATOM 1719 C CA . ASP A 1 210 ? -4.393 0.702 -10.490 1.00 90.88 210 ASP A CA 1
ATOM 1720 C C . ASP A 1 210 ? -4.985 -0.697 -10.787 1.00 90.88 210 ASP A C 1
ATOM 1722 O O . ASP A 1 210 ? -4.481 -1.360 -11.687 1.00 90.88 210 ASP A O 1
ATOM 1726 N N . PHE A 1 211 ? -6.009 -1.171 -10.061 1.00 94.06 211 PHE A N 1
ATOM 1727 C CA . PHE A 1 211 ? -6.663 -2.472 -10.256 1.00 94.06 211 PHE A CA 1
ATOM 1728 C C . PHE A 1 211 ? -8.092 -2.334 -10.814 1.00 94.06 211 PHE A C 1
ATOM 1730 O O . PHE A 1 211 ? -9.040 -1.979 -10.111 1.00 94.06 211 PHE A O 1
ATOM 1737 N N . ASP A 1 212 ? -8.256 -2.667 -12.092 1.00 94.25 212 ASP A N 1
ATOM 1738 C CA . ASP A 1 212 ? -9.488 -2.470 -12.856 1.00 94.25 212 ASP A CA 1
ATOM 1739 C C . ASP A 1 212 ? -10.005 -3.784 -13.465 1.00 94.25 212 ASP A C 1
ATOM 1741 O O . ASP A 1 212 ? -9.459 -4.292 -14.446 1.00 94.25 212 ASP A O 1
ATOM 1745 N N . LEU A 1 213 ? -11.081 -4.337 -12.894 1.00 95.38 213 LEU A N 1
ATOM 1746 C CA . LEU A 1 213 ? -11.701 -5.574 -13.385 1.00 95.38 213 LEU A CA 1
ATOM 1747 C C . LEU A 1 213 ? -12.453 -5.397 -14.707 1.00 95.38 213 LEU A C 1
ATOM 1749 O O . LEU A 1 213 ? -12.729 -6.396 -15.368 1.00 95.38 213 LEU A O 1
ATOM 1753 N N . SER A 1 214 ? -12.722 -4.162 -15.150 1.00 92.06 214 SER A N 1
ATOM 1754 C CA . SER A 1 214 ? -13.384 -3.930 -16.443 1.00 92.06 214 SER A CA 1
ATOM 1755 C C . SER A 1 214 ? -12.559 -4.397 -17.647 1.00 92.06 214 SER A C 1
ATOM 1757 O O . SER A 1 214 ? -13.084 -4.554 -18.746 1.00 92.06 214 SER A O 1
ATOM 1759 N N . GLN A 1 215 ? -11.280 -4.710 -17.423 1.00 89.31 215 GLN A N 1
ATOM 1760 C CA . GLN A 1 215 ? -10.381 -5.328 -18.396 1.00 89.31 215 GLN A CA 1
ATOM 1761 C C . GLN A 1 215 ? -10.682 -6.827 -18.643 1.00 89.31 215 GLN A C 1
ATOM 1763 O O . GLN A 1 215 ? -10.070 -7.460 -19.513 1.00 89.31 215 GLN A O 1
ATOM 1768 N N . ILE A 1 216 ? -11.587 -7.445 -17.873 1.00 90.31 216 ILE A N 1
ATOM 1769 C CA . ILE A 1 216 ? -12.012 -8.838 -18.060 1.00 90.31 216 ILE A CA 1
ATOM 1770 C C . ILE A 1 216 ? -13.238 -8.893 -18.996 1.00 90.31 216 ILE A C 1
ATOM 1772 O O . ILE A 1 216 ? -14.220 -8.192 -18.762 1.00 90.31 216 ILE A O 1
ATOM 1776 N N . PRO A 1 217 ? -13.224 -9.732 -20.057 1.00 89.38 217 PRO A N 1
ATOM 1777 C CA . PRO A 1 217 ? -14.406 -9.961 -20.883 1.00 89.38 217 PRO A CA 1
ATOM 1778 C C . PRO A 1 217 ? -15.592 -10.448 -20.049 1.00 89.38 217 PRO A C 1
ATOM 1780 O O . PRO A 1 217 ? -15.445 -11.382 -19.268 1.00 89.38 217 PRO A O 1
ATOM 1783 N N . GLY A 1 218 ? -16.763 -9.849 -20.260 1.00 87.25 218 GLY A N 1
ATOM 1784 C CA . GLY A 1 218 ? -17.978 -10.204 -19.521 1.00 87.25 218 GLY A CA 1
ATOM 1785 C C . GLY A 1 218 ? -18.178 -9.445 -18.209 1.00 87.25 218 GLY A C 1
ATOM 1786 O O . GLY A 1 218 ? -19.144 -9.741 -17.523 1.00 87.25 218 GLY A O 1
ATOM 1787 N N . TYR A 1 219 ? -17.326 -8.463 -17.895 1.00 91.00 219 TYR A N 1
ATOM 1788 C CA . TYR A 1 219 ? -17.473 -7.587 -16.733 1.00 91.00 219 TYR A CA 1
ATOM 1789 C C . TYR A 1 219 ? -18.873 -6.949 -16.634 1.00 91.00 219 TYR A C 1
ATOM 1791 O O . TYR A 1 219 ? -19.331 -6.280 -17.565 1.00 91.00 219 TYR A O 1
ATOM 1799 N N . VAL A 1 220 ? -19.521 -7.119 -15.482 1.00 88.31 220 VAL A N 1
ATOM 1800 C CA . VAL A 1 220 ? -20.887 -6.674 -15.162 1.00 88.31 220 VAL A CA 1
ATOM 1801 C C . VAL A 1 220 ? -20.900 -5.535 -14.135 1.00 88.31 220 VAL A C 1
ATOM 1803 O O . VAL A 1 220 ? -21.872 -4.783 -14.068 1.00 88.31 220 VAL A O 1
ATOM 1806 N N . GLY A 1 221 ? -19.829 -5.325 -13.360 1.00 89.75 221 GLY A N 1
ATOM 1807 C CA . GLY A 1 221 ? -19.731 -4.166 -12.468 1.00 89.75 221 GLY A CA 1
ATOM 1808 C C . GLY A 1 221 ? -19.199 -4.483 -11.074 1.00 89.75 221 GLY A C 1
ATOM 1809 O O . GLY A 1 221 ? -18.114 -5.034 -10.905 1.00 89.75 221 GLY A O 1
ATOM 1810 N N . SER A 1 222 ? -19.946 -4.061 -10.051 1.00 90.19 222 SER A N 1
ATOM 1811 C CA . SER A 1 222 ? -19.616 -4.332 -8.646 1.00 90.19 222 SER A CA 1
ATOM 1812 C C . SER A 1 222 ? -19.714 -5.822 -8.294 1.00 90.19 222 SER A C 1
ATOM 1814 O O . SER A 1 222 ? -19.062 -6.269 -7.355 1.00 90.19 222 SER A O 1
ATOM 1816 N N . GLU A 1 223 ? -20.476 -6.605 -9.057 1.00 92.69 223 GLU A N 1
ATOM 1817 C CA . GLU A 1 223 ? -20.617 -8.051 -8.854 1.00 92.69 223 GLU A CA 1
ATOM 1818 C C . GLU A 1 223 ? -19.295 -8.793 -9.098 1.00 92.69 223 GLU A C 1
ATOM 1820 O O . GLU A 1 223 ? -18.912 -9.610 -8.264 1.00 92.69 223 GLU A O 1
ATOM 1825 N N . ASP A 1 224 ? -18.527 -8.427 -10.130 1.00 95.38 224 ASP A N 1
ATOM 1826 C CA . ASP A 1 224 ? -17.199 -9.013 -10.373 1.00 95.38 224 ASP A CA 1
ATOM 1827 C C . ASP A 1 224 ? -16.202 -8.648 -9.270 1.00 95.38 224 ASP A C 1
ATOM 1829 O O . ASP A 1 224 ? -15.393 -9.471 -8.846 1.00 95.38 224 ASP A O 1
ATOM 1833 N N . TYR A 1 225 ? -16.262 -7.411 -8.760 1.00 96.69 225 TYR A N 1
ATOM 1834 C CA . TYR A 1 225 ? -15.436 -7.015 -7.617 1.00 96.69 225 TYR A CA 1
ATOM 1835 C C . TYR A 1 225 ? -15.811 -7.813 -6.369 1.00 96.69 225 TYR A C 1
ATOM 1837 O O . TYR A 1 225 ? -14.928 -8.281 -5.652 1.00 96.69 225 TYR A O 1
ATOM 1845 N N . ARG A 1 226 ? -17.107 -8.032 -6.128 1.00 94.94 226 ARG A N 1
ATOM 1846 C CA . ARG A 1 226 ? -17.589 -8.865 -5.021 1.00 94.94 226 ARG A CA 1
ATOM 1847 C C . ARG A 1 226 ? -17.101 -10.307 -5.152 1.00 94.94 226 ARG A C 1
ATOM 1849 O O . ARG A 1 226 ? -16.616 -10.870 -4.171 1.00 94.94 226 ARG A O 1
ATOM 1856 N N . GLU A 1 227 ? -17.165 -10.880 -6.352 1.00 95.88 227 GLU A N 1
ATOM 1857 C CA . GLU A 1 227 ? -16.601 -12.200 -6.634 1.00 95.88 227 GLU A CA 1
ATOM 1858 C C . GLU A 1 227 ? -15.083 -12.223 -6.412 1.00 95.88 227 GLU A C 1
ATOM 1860 O O . GLU A 1 227 ? -14.573 -13.157 -5.796 1.00 95.88 227 GLU A O 1
ATOM 1865 N N . PHE A 1 228 ? -14.355 -11.176 -6.804 1.00 96.38 228 PHE A N 1
ATOM 1866 C CA . PHE A 1 228 ? -12.922 -11.057 -6.535 1.00 96.38 228 PHE A CA 1
ATOM 1867 C C . PHE A 1 228 ? -12.595 -11.061 -5.031 1.00 96.38 228 PHE A C 1
ATOM 1869 O O . PHE A 1 228 ? -11.671 -11.763 -4.615 1.00 96.38 228 PHE A O 1
ATOM 1876 N N . TYR A 1 229 ? -13.340 -10.337 -4.186 1.00 96.75 229 TYR A N 1
ATOM 1877 C CA . TYR A 1 229 ? -13.130 -10.388 -2.728 1.00 96.75 229 TYR A CA 1
ATOM 1878 C C . TYR A 1 229 ? -13.432 -11.778 -2.151 1.00 96.75 229 TYR A C 1
ATOM 1880 O O . TYR A 1 229 ? -12.707 -12.260 -1.269 1.00 96.75 229 TYR A O 1
ATOM 1888 N N . HIS A 1 230 ? -14.454 -12.447 -2.691 1.00 96.38 230 HIS A N 1
ATOM 1889 C CA . HIS A 1 230 ? -14.836 -13.800 -2.307 1.00 96.38 230 HIS A CA 1
ATOM 1890 C C . HIS A 1 230 ? -13.771 -14.841 -2.695 1.00 96.38 230 HIS A C 1
ATOM 1892 O O . HIS A 1 230 ? -13.270 -15.597 -1.859 1.00 96.38 230 HIS A O 1
ATOM 1898 N N . MET A 1 231 ? -13.373 -14.851 -3.967 1.00 95.44 231 MET A N 1
ATOM 1899 C CA . MET A 1 231 ? -12.499 -15.859 -4.569 1.00 95.44 231 MET A CA 1
ATOM 1900 C C . MET A 1 231 ? -11.011 -15.565 -4.373 1.00 95.44 231 MET A C 1
ATOM 1902 O O . MET A 1 231 ? -10.200 -16.500 -4.380 1.00 95.44 231 MET A O 1
ATOM 1906 N N . GLY A 1 232 ? -10.655 -14.306 -4.128 1.00 94.38 232 GLY A N 1
ATOM 1907 C CA . GLY A 1 232 ? -9.287 -13.810 -4.063 1.00 94.38 232 GLY A CA 1
ATOM 1908 C C . GLY A 1 232 ? -8.621 -13.686 -5.438 1.00 94.38 232 GLY A C 1
ATOM 1909 O O . GLY A 1 232 ? -9.169 -14.059 -6.472 1.00 94.38 232 GLY A O 1
ATOM 1910 N N . TYR A 1 233 ? -7.386 -13.182 -5.442 1.00 94.38 233 TYR A N 1
ATOM 1911 C CA . TYR A 1 233 ? -6.594 -13.043 -6.665 1.00 94.38 233 TYR A CA 1
ATOM 1912 C C . TYR A 1 233 ? -6.259 -14.398 -7.314 1.00 94.38 233 TYR A C 1
ATOM 1914 O O . TYR A 1 233 ? -5.858 -15.356 -6.646 1.00 94.38 233 TYR A O 1
ATOM 1922 N N . SER A 1 234 ? -6.313 -14.407 -8.645 1.00 91.75 234 SER A N 1
ATOM 1923 C CA . SER A 1 234 ? -5.841 -15.462 -9.549 1.00 91.75 234 SER A CA 1
ATOM 1924 C C . SER A 1 234 ? -5.036 -14.846 -10.702 1.00 91.75 234 SER A C 1
ATOM 1926 O O . SER A 1 234 ? -5.130 -13.646 -10.958 1.00 91.75 234 SER A O 1
ATOM 1928 N N . ASP A 1 235 ? -4.279 -15.661 -11.439 1.00 89.19 235 ASP A N 1
ATOM 1929 C CA . ASP A 1 235 ? -3.439 -15.188 -12.549 1.00 89.19 235 ASP A CA 1
ATOM 1930 C C . ASP A 1 235 ? -4.219 -14.533 -13.705 1.00 89.19 235 ASP A C 1
ATOM 1932 O O . ASP A 1 235 ? -3.649 -13.725 -14.439 1.00 89.19 235 ASP A O 1
ATOM 1936 N N . GLU A 1 236 ? -5.518 -14.811 -13.846 1.00 90.06 236 GLU A N 1
ATOM 1937 C CA . GLU A 1 236 ? -6.394 -14.163 -14.837 1.00 90.06 236 GLU A CA 1
ATOM 1938 C C . GLU A 1 236 ? -6.540 -12.656 -14.590 1.00 90.06 236 GLU A C 1
ATOM 1940 O O . GLU A 1 236 ? -6.739 -11.879 -15.526 1.00 90.06 236 GLU A O 1
ATOM 1945 N N . HIS A 1 237 ? -6.350 -12.231 -13.339 1.00 93.00 237 HIS A N 1
ATOM 1946 C CA . HIS A 1 237 ? -6.414 -10.837 -12.926 1.00 93.00 237 HIS A CA 1
ATOM 1947 C C . HIS A 1 237 ? -5.149 -10.042 -13.272 1.00 93.00 237 HIS A C 1
ATOM 1949 O O . HIS A 1 237 ? -5.144 -8.825 -13.108 1.00 93.00 237 HIS A O 1
ATOM 1955 N N . LYS A 1 238 ? -4.063 -10.671 -13.757 1.00 89.19 238 LYS A N 1
ATOM 1956 C CA . LYS A 1 238 ? -2.800 -9.965 -14.075 1.00 89.19 238 LYS A CA 1
ATOM 1957 C C . LYS A 1 238 ? -2.997 -8.797 -15.041 1.00 89.19 238 LYS A C 1
ATOM 1959 O O . LYS A 1 238 ? -2.354 -7.764 -14.887 1.00 89.19 238 LYS A O 1
ATOM 1964 N N . LYS A 1 239 ? -3.909 -8.942 -16.005 1.00 89.31 239 LYS A N 1
ATOM 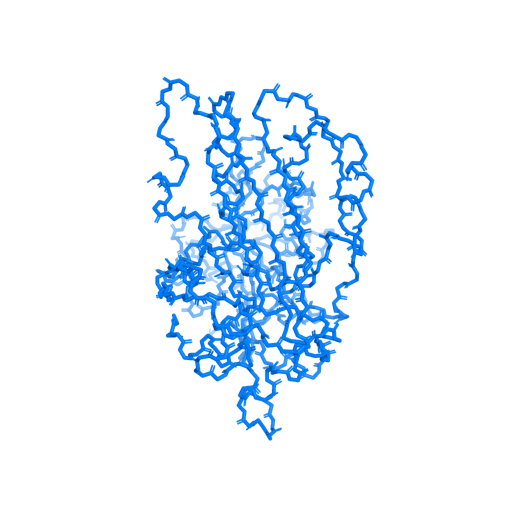1965 C CA . LYS A 1 239 ? -4.241 -7.898 -16.989 1.00 89.31 239 LYS A CA 1
ATOM 1966 C C . LYS A 1 239 ? -5.010 -6.708 -16.403 1.00 89.31 239 LYS A C 1
ATOM 1968 O O . LYS A 1 239 ? -5.079 -5.666 -17.040 1.00 89.31 239 LYS A O 1
ATOM 1973 N N . CYS A 1 240 ? -5.574 -6.858 -15.207 1.00 93.56 240 CYS A N 1
ATOM 1974 C CA . CYS A 1 240 ? -6.354 -5.822 -14.535 1.00 93.56 240 CYS A CA 1
ATOM 1975 C C . CYS A 1 240 ? -5.465 -4.788 -13.828 1.00 93.56 240 CYS A C 1
ATOM 1977 O O . CYS A 1 240 ? -5.976 -3.795 -13.322 1.00 93.56 240 CYS A O 1
ATOM 1979 N N . PHE A 1 241 ? -4.145 -5.002 -13.765 1.00 92.31 241 PHE A N 1
ATOM 1980 C CA . PHE A 1 241 ? -3.213 -4.079 -13.122 1.00 92.31 241 PHE A CA 1
ATOM 1981 C C . PHE A 1 241 ? -2.642 -3.072 -14.125 1.00 92.31 241 PHE A C 1
ATOM 1983 O O . PHE A 1 241 ? -1.863 -3.414 -15.012 1.00 92.31 241 PHE A O 1
ATOM 1990 N N . ASN A 1 242 ? -2.995 -1.801 -13.952 1.00 88.38 242 ASN A N 1
ATOM 1991 C CA . ASN A 1 242 ? -2.604 -0.708 -14.835 1.00 88.38 242 ASN A CA 1
ATOM 1992 C C . ASN A 1 242 ? -1.136 -0.297 -14.678 1.00 88.38 242 ASN A C 1
ATOM 1994 O O . ASN A 1 242 ? -0.481 0.037 -15.660 1.00 88.38 242 ASN A O 1
ATOM 1998 N N . ASN A 1 243 ? -0.617 -0.336 -13.454 1.00 87.88 243 ASN A N 1
ATOM 1999 C CA . ASN A 1 243 ? 0.726 0.124 -13.106 1.00 87.88 243 ASN A CA 1
ATOM 2000 C C . ASN A 1 243 ? 1.663 -1.055 -12.802 1.00 87.88 243 ASN A C 1
ATOM 2002 O O . ASN A 1 243 ? 2.388 -1.051 -11.807 1.00 87.88 243 ASN A O 1
ATOM 2006 N N . VAL A 1 244 ? 1.573 -2.114 -13.606 1.00 90.88 244 VAL A N 1
ATOM 2007 C CA . VAL A 1 244 ? 2.312 -3.366 -13.410 1.00 90.88 244 VAL A CA 1
ATOM 2008 C C . VAL A 1 244 ? 3.695 -3.310 -14.062 1.00 90.88 244 VAL A C 1
ATOM 2010 O O . VAL A 1 244 ? 3.845 -2.838 -15.185 1.00 90.88 244 VAL A O 1
ATOM 2013 N N . ALA A 1 245 ? 4.701 -3.806 -13.346 1.00 91.12 245 ALA A N 1
ATOM 2014 C CA . ALA A 1 245 ? 6.027 -4.093 -13.871 1.00 91.12 245 ALA A CA 1
ATOM 2015 C C . ALA A 1 245 ? 6.021 -5.469 -14.543 1.00 91.12 245 ALA A C 1
ATOM 2017 O O . ALA A 1 245 ? 5.657 -6.467 -13.915 1.00 91.12 245 ALA A O 1
ATOM 2018 N N . ILE A 1 246 ? 6.460 -5.524 -15.800 1.00 91.31 246 ILE A N 1
ATOM 2019 C CA . ILE A 1 246 ? 6.573 -6.751 -16.592 1.00 91.31 246 ILE A CA 1
ATOM 2020 C C . ILE A 1 246 ? 8.062 -7.016 -16.854 1.00 91.31 246 ILE A C 1
ATOM 2022 O O . ILE A 1 246 ? 8.635 -6.429 -17.776 1.00 91.31 246 ILE A O 1
ATOM 2026 N N . PRO A 1 247 ? 8.720 -7.866 -16.042 1.00 89.50 247 PRO A N 1
ATOM 2027 C CA . PRO A 1 247 ? 10.104 -8.253 -16.276 1.00 89.50 247 PRO A CA 1
ATOM 2028 C C . PRO A 1 247 ? 10.230 -9.084 -17.552 1.00 89.50 247 PRO A C 1
ATOM 2030 O O . PRO A 1 247 ? 9.432 -9.991 -17.801 1.00 89.50 247 PRO A O 1
ATOM 2033 N N . ASN A 1 248 ? 11.272 -8.815 -18.328 1.00 89.69 248 ASN A N 1
ATOM 2034 C CA . ASN A 1 248 ? 11.635 -9.574 -19.514 1.00 89.69 248 ASN A CA 1
ATOM 2035 C C . ASN A 1 248 ? 12.930 -10.376 -19.274 1.00 89.69 248 ASN A C 1
ATOM 2037 O O . ASN A 1 248 ? 13.701 -10.111 -18.351 1.00 89.69 248 ASN A O 1
ATOM 2041 N N . LYS A 1 249 ? 13.176 -11.397 -20.104 1.00 84.69 249 LYS A N 1
ATOM 2042 C CA . LYS A 1 249 ? 14.328 -12.311 -19.985 1.00 84.69 249 LYS A CA 1
ATOM 2043 C C . LYS A 1 249 ? 15.683 -11.623 -20.174 1.00 84.69 249 LYS A C 1
ATOM 2045 O O . LYS A 1 249 ? 16.700 -12.182 -19.782 1.00 84.69 249 LYS A O 1
ATOM 2050 N N . ASP A 1 250 ? 15.697 -10.444 -20.785 1.00 81.69 250 ASP A N 1
ATOM 2051 C CA . ASP A 1 250 ? 16.884 -9.612 -20.994 1.00 81.69 250 ASP A CA 1
ATOM 2052 C C . ASP A 1 250 ? 17.228 -8.723 -19.782 1.00 81.69 250 ASP A C 1
ATOM 2054 O O . ASP A 1 250 ? 18.180 -7.948 -19.849 1.00 81.69 250 ASP A O 1
ATOM 2058 N N . GLY A 1 251 ? 16.477 -8.840 -18.679 1.00 84.06 251 GLY A N 1
ATOM 2059 C CA . GLY A 1 251 ? 16.674 -8.068 -17.450 1.00 84.06 251 GLY A CA 1
ATOM 2060 C C . GLY A 1 251 ? 15.976 -6.707 -17.445 1.00 84.06 251 GLY A C 1
ATOM 2061 O O . GLY A 1 251 ? 15.995 -6.026 -16.421 1.00 84.06 251 GLY A O 1
ATOM 2062 N N . LYS A 1 252 ? 15.331 -6.315 -18.552 1.00 90.06 252 LYS A N 1
ATOM 2063 C CA . LYS A 1 252 ? 14.554 -5.075 -18.642 1.00 90.06 252 LYS A CA 1
ATOM 2064 C C . LYS A 1 252 ? 13.172 -5.242 -18.025 1.00 90.06 252 LYS A C 1
ATOM 2066 O O . LYS A 1 252 ? 12.606 -6.336 -18.008 1.00 90.06 252 LYS A O 1
ATOM 2071 N N . VAL A 1 253 ? 12.602 -4.130 -17.578 1.00 92.25 253 VAL A N 1
ATOM 2072 C CA . VAL A 1 253 ? 11.211 -4.053 -17.131 1.00 92.25 253 VAL A CA 1
ATOM 2073 C C . VAL A 1 253 ? 10.420 -3.183 -18.096 1.00 92.25 253 VAL A C 1
ATOM 2075 O O . VAL A 1 253 ? 10.912 -2.157 -18.564 1.00 92.25 253 VAL A O 1
ATOM 2078 N N . TYR A 1 254 ? 9.190 -3.595 -18.379 1.00 92.50 254 TYR A N 1
ATOM 2079 C CA . TYR A 1 254 ? 8.250 -2.863 -19.219 1.00 92.50 254 TYR A CA 1
ATOM 2080 C C . TYR A 1 254 ? 6.966 -2.553 -18.452 1.00 92.50 254 TYR A C 1
ATOM 2082 O O . TYR A 1 254 ? 6.594 -3.282 -17.529 1.00 92.50 254 TYR A O 1
ATOM 2090 N N . ASP A 1 255 ? 6.290 -1.476 -18.837 1.00 91.00 255 ASP A N 1
ATOM 2091 C CA . ASP A 1 255 ? 4.914 -1.226 -18.420 1.00 91.00 255 ASP A CA 1
ATOM 2092 C C . ASP A 1 255 ? 3.926 -2.073 -19.245 1.00 91.00 255 ASP A C 1
ATOM 2094 O O . ASP A 1 255 ? 4.296 -2.769 -20.197 1.00 91.00 255 ASP A O 1
ATOM 2098 N N . LYS A 1 256 ? 2.635 -2.005 -18.906 1.00 87.75 256 LYS A N 1
ATOM 2099 C CA . LYS A 1 256 ? 1.586 -2.738 -19.634 1.00 87.75 256 LYS A CA 1
ATOM 2100 C C . LYS A 1 256 ? 1.407 -2.326 -21.101 1.00 87.75 256 LYS A C 1
ATOM 2102 O O . LYS A 1 256 ? 0.736 -3.038 -21.842 1.00 87.75 256 LYS A O 1
ATOM 2107 N N . TYR A 1 257 ? 1.954 -1.184 -21.510 1.00 89.31 257 TYR A N 1
ATOM 2108 C CA . TYR A 1 257 ? 1.891 -0.682 -22.882 1.00 89.31 257 TYR A CA 1
ATOM 2109 C C . TYR A 1 257 ? 3.144 -1.053 -23.689 1.00 89.31 257 TYR A C 1
ATOM 2111 O O . TYR A 1 257 ? 3.231 -0.718 -24.868 1.00 89.31 257 TYR A O 1
ATOM 2119 N N . GLY A 1 258 ? 4.102 -1.758 -23.077 1.00 90.31 258 GLY A N 1
ATOM 2120 C CA . GLY A 1 258 ? 5.355 -2.150 -23.712 1.00 90.31 258 GLY A CA 1
ATOM 2121 C C . GLY A 1 258 ? 6.425 -1.057 -23.702 1.00 90.31 258 GLY A C 1
ATOM 2122 O O . GLY A 1 258 ? 7.443 -1.216 -24.374 1.00 90.31 258 GLY A O 1
ATOM 2123 N N . ASN A 1 259 ? 6.247 0.028 -22.943 1.00 91.06 259 ASN A N 1
ATOM 2124 C CA . ASN A 1 259 ? 7.302 1.024 -22.770 1.00 91.06 259 ASN A CA 1
ATOM 2125 C C . ASN A 1 259 ? 8.327 0.512 -21.760 1.00 91.06 259 ASN A C 1
ATOM 2127 O O . ASN A 1 259 ? 7.964 0.023 -20.689 1.00 91.06 259 ASN A O 1
ATOM 2131 N N . GLN A 1 260 ? 9.613 0.653 -22.078 1.00 92.38 260 GLN A N 1
ATOM 2132 C CA . GLN A 1 260 ? 10.682 0.301 -21.150 1.00 92.38 260 GLN A CA 1
ATOM 2133 C C . GLN A 1 260 ? 10.660 1.239 -19.935 1.00 92.38 260 GLN A C 1
ATOM 2135 O O . GLN A 1 260 ? 10.605 2.465 -20.076 1.00 92.38 260 GLN A O 1
ATOM 2140 N N . VAL A 1 261 ? 10.722 0.645 -18.747 1.00 92.31 261 VAL A N 1
ATOM 2141 C CA . VAL A 1 261 ? 10.785 1.331 -17.459 1.00 92.31 261 VAL A CA 1
ATOM 2142 C C . VAL A 1 261 ? 12.236 1.386 -16.996 1.00 92.31 261 VAL A C 1
ATOM 2144 O O . VAL A 1 261 ? 12.959 0.390 -17.011 1.00 92.31 261 VAL A O 1
ATOM 2147 N N . PHE A 1 262 ? 12.642 2.564 -16.548 1.00 92.75 262 PHE A N 1
ATOM 2148 C CA . PHE A 1 262 ? 13.912 2.844 -15.903 1.00 92.75 262 PHE A CA 1
ATOM 2149 C C . PHE A 1 262 ? 13.674 3.250 -14.453 1.00 92.75 262 PHE A C 1
ATOM 2151 O O . PHE A 1 262 ? 12.617 3.773 -14.104 1.00 92.75 262 PHE A O 1
ATOM 2158 N N . TYR A 1 263 ? 14.680 3.047 -13.613 1.00 91.62 263 TYR A N 1
ATOM 2159 C CA . TYR A 1 263 ? 14.582 3.261 -12.175 1.00 91.62 263 TYR A CA 1
ATOM 2160 C C . TYR A 1 263 ? 15.648 4.229 -11.707 1.00 91.62 263 TYR A C 1
ATOM 2162 O O . TYR A 1 263 ? 16.806 3.839 -11.608 1.00 91.62 263 TYR A O 1
ATOM 2170 N N . SER A 1 264 ? 15.272 5.468 -11.391 1.00 91.00 264 SER A N 1
ATOM 2171 C CA . SER A 1 264 ? 16.151 6.389 -10.673 1.00 91.00 264 SER A CA 1
ATOM 2172 C C . SER A 1 264 ? 16.129 6.013 -9.197 1.00 91.00 264 SER A C 1
ATOM 2174 O O . SER A 1 264 ? 15.093 6.118 -8.544 1.00 91.00 264 SER A O 1
ATOM 2176 N N . VAL A 1 265 ? 17.260 5.556 -8.674 1.00 89.69 265 VAL A N 1
ATOM 2177 C CA . VAL A 1 265 ? 17.386 5.062 -7.304 1.00 89.69 265 VAL A CA 1
ATOM 2178 C C . VAL A 1 265 ? 18.398 5.903 -6.546 1.00 89.69 265 VAL A C 1
ATOM 2180 O O . VAL A 1 265 ? 19.513 6.114 -7.025 1.00 89.69 265 VAL A O 1
ATOM 2183 N N . SER A 1 266 ? 18.022 6.341 -5.347 1.00 89.31 266 SER A N 1
ATOM 2184 C CA . SER A 1 266 ? 18.924 6.987 -4.395 1.00 89.31 266 SER A CA 1
ATOM 2185 C C . SER A 1 266 ? 18.996 6.189 -3.098 1.00 89.31 266 SER A C 1
ATOM 2187 O O . SER A 1 266 ? 17.962 5.781 -2.570 1.00 89.31 266 SER A O 1
ATOM 2189 N N . ALA A 1 267 ? 20.201 6.014 -2.567 1.00 87.94 267 ALA A N 1
ATOM 2190 C CA . ALA A 1 267 ? 20.471 5.306 -1.320 1.00 87.94 267 ALA A CA 1
ATOM 2191 C C . ALA A 1 267 ? 21.375 6.148 -0.416 1.00 87.94 267 ALA A C 1
ATOM 2193 O O . ALA A 1 267 ? 22.371 6.698 -0.891 1.00 87.94 267 ALA A O 1
ATOM 2194 N N . THR A 1 268 ? 21.087 6.197 0.884 1.00 85.50 268 THR A N 1
ATOM 2195 C CA . THR A 1 268 ? 22.013 6.770 1.873 1.00 85.50 268 THR A CA 1
ATOM 2196 C C . THR A 1 268 ? 22.911 5.664 2.414 1.00 85.50 268 THR A C 1
ATOM 2198 O O . THR A 1 268 ? 22.450 4.761 3.105 1.00 85.50 268 THR A O 1
ATOM 2201 N N . ILE A 1 269 ? 24.205 5.723 2.100 1.00 79.62 269 ILE A N 1
ATOM 2202 C CA . ILE A 1 269 ? 25.207 4.737 2.519 1.00 79.62 269 ILE A CA 1
ATOM 2203 C C . ILE A 1 269 ? 26.353 5.475 3.202 1.00 79.62 269 ILE A C 1
ATOM 2205 O O . ILE A 1 269 ? 27.028 6.283 2.563 1.00 79.62 269 ILE A O 1
ATOM 2209 N N . ASN A 1 270 ? 26.605 5.167 4.478 1.00 79.19 270 ASN A N 1
ATOM 2210 C CA . ASN A 1 270 ? 27.636 5.822 5.295 1.00 79.19 270 ASN A CA 1
ATOM 2211 C C . ASN A 1 270 ? 27.521 7.360 5.243 1.00 79.19 270 ASN A C 1
ATOM 2213 O O . ASN A 1 270 ? 28.482 8.043 4.886 1.00 79.19 270 ASN A O 1
ATOM 2217 N N . ASP A 1 271 ? 26.314 7.876 5.503 1.00 80.94 271 ASP A N 1
ATOM 2218 C CA . ASP A 1 271 ? 25.961 9.307 5.479 1.00 80.94 271 ASP A CA 1
ATOM 2219 C C . ASP A 1 271 ? 26.177 10.018 4.131 1.00 80.94 271 ASP A C 1
ATOM 2221 O O . ASP A 1 271 ? 26.225 11.246 4.055 1.00 80.94 271 ASP A O 1
ATOM 2225 N N . ARG A 1 272 ? 26.297 9.259 3.035 1.00 81.69 272 ARG A N 1
ATOM 2226 C CA . ARG A 1 27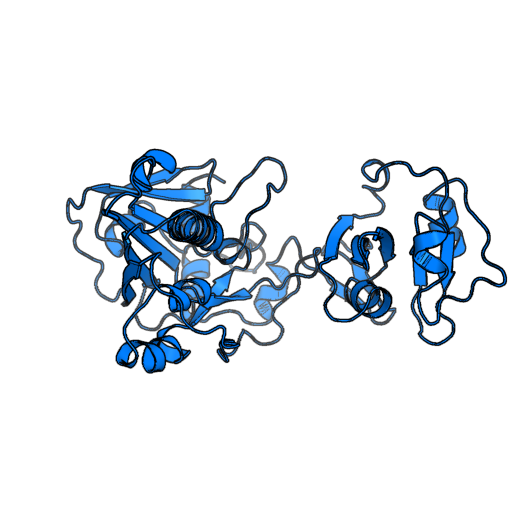2 ? 26.416 9.798 1.675 1.00 81.69 272 ARG A CA 1
ATOM 2227 C C . ARG A 1 272 ? 25.299 9.292 0.786 1.00 81.69 272 ARG A C 1
ATOM 2229 O O . ARG A 1 272 ? 25.000 8.101 0.773 1.00 81.69 272 ARG A O 1
ATOM 2236 N N . ILE A 1 273 ? 24.742 10.194 -0.013 1.00 85.44 273 ILE A N 1
ATOM 2237 C CA . ILE A 1 273 ? 23.738 9.845 -1.014 1.00 85.44 273 ILE A CA 1
ATOM 2238 C C . ILE A 1 273 ? 24.452 9.300 -2.251 1.00 85.44 273 ILE A C 1
ATOM 2240 O O . ILE A 1 273 ? 25.302 9.970 -2.843 1.00 85.44 273 ILE A O 1
ATOM 2244 N N . LYS A 1 274 ? 24.099 8.079 -2.644 1.00 87.31 274 LYS A N 1
ATOM 2245 C CA . LYS A 1 274 ? 24.481 7.479 -3.921 1.00 87.31 274 LYS A CA 1
ATOM 2246 C C . LYS A 1 274 ? 23.259 7.402 -4.810 1.00 87.31 274 LYS A C 1
ATOM 2248 O O . LYS A 1 274 ? 22.206 6.964 -4.360 1.00 87.31 274 LYS A O 1
ATOM 2253 N N . GLU A 1 275 ? 23.410 7.813 -6.062 1.00 90.31 275 GLU A N 1
ATOM 2254 C CA . GLU A 1 275 ? 22.304 7.887 -7.012 1.00 90.31 275 GLU A CA 1
ATOM 2255 C C . GLU A 1 275 ? 22.700 7.252 -8.343 1.00 90.31 275 GLU A C 1
ATOM 2257 O O . GLU A 1 275 ? 23.815 7.458 -8.844 1.00 90.31 275 GLU A O 1
ATOM 2262 N N . GLY A 1 276 ? 21.774 6.503 -8.930 1.00 91.31 276 GLY A N 1
ATOM 2263 C CA . GLY A 1 276 ? 21.945 5.938 -10.258 1.00 91.31 276 GLY A CA 1
ATOM 2264 C C . GLY A 1 276 ? 20.634 5.489 -10.882 1.00 91.31 276 GLY A C 1
ATOM 2265 O O . GLY A 1 276 ? 19.605 5.412 -10.217 1.00 91.31 276 GLY A O 1
ATOM 2266 N N . ILE A 1 277 ? 20.688 5.201 -12.175 1.00 93.12 277 ILE A N 1
ATOM 2267 C CA . ILE A 1 277 ? 19.577 4.672 -12.954 1.00 93.12 277 ILE A CA 1
ATOM 2268 C C . ILE A 1 277 ? 19.850 3.211 -13.275 1.00 93.12 277 ILE A C 1
ATOM 2270 O O . ILE A 1 277 ? 20.956 2.878 -13.705 1.00 93.12 277 ILE A O 1
ATOM 2274 N N . PHE A 1 278 ? 18.830 2.373 -13.107 1.00 92.69 278 PHE A N 1
ATOM 2275 C CA . PHE A 1 278 ? 18.864 0.928 -13.330 1.00 92.69 278 PHE A CA 1
ATOM 2276 C C . PHE A 1 278 ? 17.730 0.483 -14.261 1.00 92.69 278 PHE A C 1
ATOM 2278 O O . PHE A 1 278 ? 16.731 1.190 -14.416 1.00 92.69 278 PHE A O 1
ATOM 2285 N N . LEU A 1 279 ? 17.875 -0.701 -14.864 1.00 91.69 279 LEU A N 1
ATOM 2286 C CA . LEU A 1 279 ? 16.824 -1.337 -15.672 1.00 91.69 279 LEU A CA 1
ATOM 2287 C C . LEU A 1 279 ? 15.826 -2.135 -14.824 1.00 91.69 279 LEU A C 1
ATOM 2289 O O . LEU A 1 279 ? 14.709 -2.394 -15.264 1.00 91.69 279 LEU A O 1
ATOM 2293 N N . ASN A 1 280 ? 16.230 -2.509 -13.610 1.00 88.88 280 ASN A N 1
ATOM 2294 C CA . ASN A 1 280 ? 15.427 -3.246 -12.646 1.00 88.88 280 ASN A CA 1
ATOM 2295 C C . ASN A 1 280 ? 15.818 -2.822 -11.214 1.00 88.88 280 ASN A C 1
ATOM 2297 O O . ASN A 1 280 ? 16.993 -2.599 -10.919 1.00 88.88 280 ASN A O 1
ATOM 2301 N N . VAL A 1 281 ? 14.838 -2.728 -10.312 1.00 87.25 281 VAL A N 1
ATOM 2302 C CA . VAL A 1 281 ? 15.050 -2.436 -8.882 1.00 87.25 281 VAL A CA 1
ATOM 2303 C C . VAL A 1 281 ? 15.945 -3.476 -8.210 1.00 87.25 281 VAL A C 1
ATOM 2305 O O . VAL A 1 281 ? 16.783 -3.106 -7.389 1.00 87.25 281 VAL A O 1
ATOM 2308 N N . ASP A 1 282 ? 15.827 -4.754 -8.577 1.00 86.50 282 ASP A N 1
ATOM 2309 C CA . ASP A 1 282 ? 16.643 -5.826 -7.992 1.00 86.50 282 ASP A CA 1
ATOM 2310 C C . ASP A 1 282 ? 18.141 -5.584 -8.235 1.00 86.50 282 ASP A C 1
ATOM 2312 O O . ASP A 1 282 ? 18.976 -5.804 -7.356 1.00 86.50 282 ASP A O 1
ATOM 2316 N N . GLU A 1 283 ? 18.492 -5.048 -9.407 1.00 87.44 283 GLU A N 1
ATOM 2317 C CA . GLU A 1 283 ? 19.869 -4.675 -9.730 1.00 87.44 283 GLU A CA 1
ATOM 2318 C C . GLU A 1 283 ? 20.370 -3.522 -8.857 1.00 87.44 283 GLU A C 1
ATOM 2320 O O . GLU A 1 283 ? 21.537 -3.517 -8.454 1.00 87.44 283 GLU A O 1
ATOM 2325 N N . ALA A 1 284 ? 19.495 -2.569 -8.527 1.00 87.56 284 ALA A N 1
ATOM 2326 C CA . ALA A 1 284 ? 19.822 -1.458 -7.643 1.00 87.56 284 ALA A CA 1
ATOM 2327 C C . ALA A 1 284 ? 20.073 -1.936 -6.204 1.00 87.56 284 ALA A C 1
ATOM 2329 O O . ALA A 1 284 ? 21.072 -1.546 -5.600 1.00 87.56 284 ALA A O 1
ATOM 2330 N N . VAL A 1 285 ? 19.226 -2.836 -5.684 1.00 85.25 285 VAL A N 1
ATOM 2331 C CA . VAL A 1 285 ? 19.395 -3.460 -4.356 1.00 85.25 285 VAL A CA 1
ATOM 2332 C C . VAL A 1 285 ? 20.728 -4.197 -4.274 1.00 85.25 285 VAL A C 1
ATOM 2334 O O . VAL A 1 285 ? 21.506 -3.987 -3.346 1.00 85.25 285 VAL A O 1
ATOM 2337 N N . VAL A 1 286 ? 21.035 -5.014 -5.281 1.00 84.12 286 VAL A N 1
ATOM 2338 C CA . VAL A 1 286 ? 22.301 -5.751 -5.345 1.00 84.12 286 VAL A CA 1
ATOM 2339 C C . VAL A 1 286 ? 23.503 -4.807 -5.446 1.00 84.12 286 VAL A C 1
ATOM 2341 O O . VAL A 1 286 ? 24.563 -5.108 -4.895 1.00 84.12 286 VAL A O 1
ATOM 2344 N N . SER A 1 287 ? 23.360 -3.681 -6.149 1.00 84.06 287 SER A N 1
ATOM 2345 C CA . SER A 1 287 ? 24.447 -2.720 -6.358 1.00 84.06 287 SER A CA 1
ATOM 2346 C C . SER A 1 287 ? 24.732 -1.875 -5.119 1.00 84.06 287 SER A C 1
ATOM 2348 O O . SER A 1 287 ? 25.895 -1.624 -4.815 1.00 84.06 287 SER A O 1
ATOM 2350 N N . PHE A 1 288 ? 23.699 -1.441 -4.397 1.00 83.88 288 PHE A N 1
ATOM 2351 C CA . PHE A 1 288 ? 23.844 -0.606 -3.202 1.00 83.88 288 PHE A CA 1
ATOM 2352 C C . PHE A 1 288 ? 23.997 -1.405 -1.901 1.00 83.88 288 PHE A C 1
ATOM 2354 O O . PHE A 1 288 ? 24.462 -0.848 -0.908 1.00 83.88 288 PHE A O 1
ATOM 2361 N N . GLY A 1 289 ? 23.714 -2.707 -1.928 1.00 76.12 289 GLY A N 1
ATOM 2362 C CA . GLY A 1 289 ? 23.868 -3.616 -0.798 1.00 76.12 289 GLY A CA 1
ATOM 2363 C C . GLY A 1 289 ? 22.541 -3.923 -0.107 1.00 76.12 289 GLY A C 1
ATOM 2364 O O . GLY A 1 289 ? 21.654 -3.074 0.008 1.00 76.12 289 GLY A O 1
ATOM 2365 N N . GLU A 1 290 ? 22.415 -5.161 0.375 1.00 66.50 290 GLU A N 1
ATOM 2366 C CA . GLU A 1 290 ? 21.240 -5.611 1.121 1.00 66.50 290 GLU A CA 1
ATOM 2367 C C . GLU A 1 290 ? 21.104 -4.813 2.429 1.00 66.50 290 GLU A C 1
ATOM 2369 O O . GLU A 1 290 ? 22.016 -4.790 3.254 1.00 66.50 290 GLU A O 1
ATOM 2374 N N . GLY A 1 291 ? 19.961 -4.144 2.611 1.00 64.69 291 GLY A N 1
ATOM 2375 C CA . GLY A 1 291 ? 19.650 -3.359 3.812 1.00 64.69 291 GLY A CA 1
ATOM 2376 C C . GLY A 1 291 ? 19.786 -1.840 3.668 1.00 64.69 291 GLY A C 1
ATOM 2377 O O . GLY A 1 291 ? 19.460 -1.131 4.617 1.00 64.69 291 GLY A O 1
ATOM 2378 N N . ALA A 1 292 ? 20.212 -1.324 2.510 1.00 70.69 292 ALA A N 1
ATOM 2379 C CA . ALA A 1 292 ? 20.141 0.110 2.239 1.00 70.69 292 ALA A CA 1
ATOM 2380 C C . ALA A 1 292 ? 18.676 0.575 2.126 1.00 70.69 292 ALA A C 1
ATOM 2382 O O . ALA A 1 292 ? 17.871 -0.052 1.435 1.00 70.69 292 ALA A O 1
ATOM 2383 N N . GLU A 1 293 ? 18.329 1.692 2.770 1.00 76.56 293 GLU A N 1
ATOM 2384 C CA . GLU A 1 293 ? 17.055 2.367 2.514 1.00 76.56 293 GLU A CA 1
ATOM 2385 C C . GLU A 1 293 ? 17.122 3.032 1.136 1.00 76.56 293 GLU A C 1
ATOM 2387 O O . GLU A 1 293 ? 17.897 3.967 0.911 1.00 76.56 293 GLU A O 1
ATOM 2392 N N . LEU A 1 294 ? 16.340 2.499 0.195 1.00 84.38 294 LEU A N 1
ATOM 2393 C CA . LEU A 1 294 ? 16.285 2.973 -1.182 1.00 84.38 294 LEU A CA 1
ATOM 2394 C C . LEU A 1 294 ? 15.046 3.839 -1.392 1.00 84.38 294 LEU A C 1
ATOM 2396 O O . LEU A 1 294 ? 13.929 3.415 -1.096 1.00 84.38 294 LEU A O 1
ATOM 2400 N N . SER A 1 295 ? 15.240 5.007 -1.995 1.00 86.31 295 SER A N 1
ATOM 2401 C CA . SER A 1 295 ? 14.166 5.736 -2.666 1.00 86.31 295 SER A CA 1
ATOM 2402 C C . SER A 1 295 ? 14.218 5.414 -4.156 1.00 86.31 295 SER A C 1
ATOM 2404 O O . SER A 1 295 ? 15.281 5.498 -4.775 1.00 86.31 295 SER A O 1
ATOM 2406 N N . VAL A 1 296 ? 13.084 4.984 -4.710 1.00 87.12 296 VAL A N 1
ATOM 2407 C CA . VAL A 1 296 ? 12.966 4.459 -6.074 1.00 87.12 296 VAL A CA 1
ATOM 2408 C C . VAL A 1 296 ? 11.914 5.261 -6.826 1.00 87.12 296 VAL A C 1
ATOM 2410 O O . VAL A 1 296 ? 10.734 5.232 -6.480 1.00 87.12 296 VAL A O 1
ATOM 2413 N N . VAL A 1 297 ? 12.340 5.931 -7.894 1.00 88.69 297 VAL A N 1
ATOM 2414 C CA . VAL A 1 297 ? 11.472 6.696 -8.791 1.00 88.69 297 VAL A CA 1
ATOM 2415 C C . VAL A 1 297 ? 11.521 6.061 -10.181 1.00 88.69 297 VAL A C 1
ATOM 2417 O O . VAL A 1 297 ? 12.536 6.182 -10.877 1.00 88.69 297 VAL A O 1
ATOM 2420 N N . PRO A 1 298 ? 10.461 5.351 -10.596 1.00 89.62 298 PRO A N 1
ATOM 2421 C CA . PRO A 1 298 ? 10.396 4.775 -11.927 1.00 89.62 298 PRO A CA 1
ATOM 2422 C C . PRO A 1 298 ? 9.989 5.819 -12.974 1.00 89.62 298 PRO A C 1
ATOM 2424 O O . PRO A 1 298 ? 9.199 6.720 -12.693 1.00 89.62 298 PRO A O 1
ATOM 2427 N N . PHE A 1 299 ? 10.480 5.669 -14.200 1.00 89.88 299 PHE A N 1
ATOM 2428 C CA . PHE A 1 299 ? 10.126 6.527 -15.331 1.00 89.88 299 PHE A CA 1
ATOM 2429 C C . PHE A 1 299 ? 10.258 5.778 -16.660 1.00 89.88 299 PHE A C 1
ATOM 2431 O O . PHE A 1 299 ? 10.966 4.779 -16.757 1.00 89.88 299 PHE A O 1
ATOM 2438 N N . THR A 1 300 ? 9.579 6.261 -17.696 1.00 89.75 300 THR A N 1
ATOM 2439 C CA . THR A 1 300 ? 9.731 5.776 -19.076 1.00 89.75 300 THR A CA 1
ATOM 2440 C C . THR A 1 300 ? 10.548 6.772 -19.892 1.00 89.75 300 THR A C 1
ATOM 2442 O O . THR A 1 300 ? 10.756 7.910 -19.469 1.00 89.75 300 THR A O 1
ATOM 2445 N N . GLU A 1 301 ? 10.986 6.380 -21.089 1.00 85.25 301 GLU A N 1
ATOM 2446 C CA . GLU A 1 301 ? 11.710 7.277 -22.002 1.00 85.25 301 GLU A CA 1
ATOM 2447 C C . GLU A 1 301 ? 10.937 8.579 -22.289 1.00 85.25 301 GLU A C 1
ATOM 2449 O O . GLU A 1 301 ? 11.510 9.666 -22.281 1.00 85.25 301 GLU A O 1
ATOM 2454 N N . GLN A 1 302 ? 9.609 8.493 -22.416 1.00 83.31 302 GLN A N 1
ATOM 2455 C CA . GLN A 1 302 ? 8.725 9.649 -22.624 1.00 83.31 302 GLN A CA 1
ATOM 2456 C C . GLN A 1 302 ? 8.764 10.664 -21.471 1.00 83.31 302 GLN A C 1
ATOM 2458 O O . GLN A 1 302 ? 8.463 11.836 -21.675 1.00 83.31 302 GLN A O 1
ATOM 2463 N N . LYS A 1 303 ? 9.144 10.224 -20.267 1.00 84.44 303 LYS A N 1
ATOM 2464 C CA . LYS A 1 303 ? 9.241 11.048 -19.056 1.00 84.44 303 LYS A CA 1
ATOM 2465 C C . LYS A 1 303 ? 10.678 11.440 -18.711 1.00 84.44 303 LYS A C 1
ATOM 2467 O O . LYS A 1 303 ? 10.931 11.951 -17.625 1.00 84.44 303 LYS A O 1
ATOM 2472 N N . LEU A 1 304 ? 11.636 11.246 -19.622 1.00 81.00 304 LEU A N 1
ATOM 2473 C CA . LEU A 1 304 ? 13.037 11.623 -19.395 1.00 81.00 304 LEU A CA 1
ATOM 2474 C C . LEU A 1 304 ? 13.212 13.101 -19.029 1.00 81.00 304 LEU A C 1
ATOM 2476 O O . LEU A 1 304 ? 14.086 13.429 -18.232 1.00 81.00 304 LEU A O 1
ATOM 2480 N N . SER A 1 305 ? 12.374 13.985 -19.575 1.00 75.44 305 SER A N 1
ATOM 2481 C CA . SER A 1 305 ? 12.398 15.421 -19.271 1.00 75.44 305 SER A CA 1
ATOM 2482 C C . SER A 1 305 ? 12.036 15.754 -17.821 1.00 75.44 305 SER A C 1
ATOM 2484 O O . SER A 1 305 ? 12.328 16.856 -17.366 1.00 75.44 305 SER A O 1
ATOM 2486 N N . GLU A 1 306 ? 11.393 14.833 -17.101 1.00 76.75 306 GLU A N 1
ATOM 2487 C CA . GLU A 1 306 ? 11.014 15.001 -15.693 1.00 76.75 306 GLU A CA 1
ATOM 2488 C C . GLU A 1 306 ? 12.172 14.649 -14.740 1.00 76.75 306 GLU A C 1
ATOM 2490 O O . GLU A 1 306 ? 12.130 14.985 -13.555 1.00 76.75 306 GLU A O 1
ATOM 2495 N N . ILE A 1 307 ? 13.230 13.999 -15.242 1.00 76.69 307 ILE A N 1
ATOM 2496 C CA . ILE A 1 307 ? 14.398 13.630 -14.441 1.00 76.69 307 ILE A CA 1
ATOM 2497 C C . ILE A 1 307 ? 15.294 14.859 -14.231 1.00 76.69 307 ILE A C 1
ATOM 2499 O O . ILE A 1 307 ? 15.662 15.523 -15.204 1.00 76.69 307 ILE A O 1
A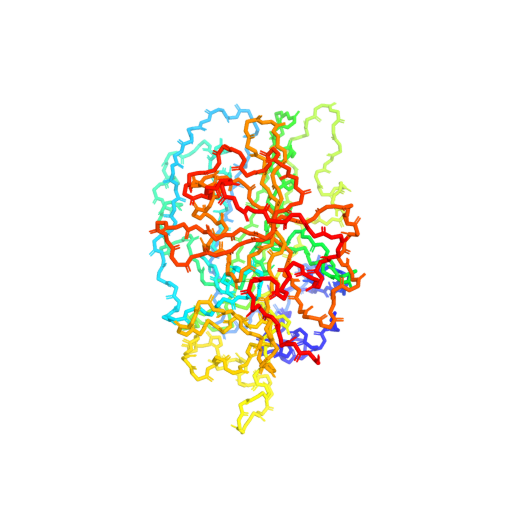TOM 2503 N N . PRO A 1 308 ? 15.699 15.168 -12.979 1.00 72.81 308 PRO A N 1
ATOM 2504 C CA . PRO A 1 308 ? 16.562 16.307 -12.700 1.00 72.81 308 PRO A CA 1
ATOM 2505 C C . PRO A 1 308 ? 17.839 16.276 -13.541 1.00 72.81 308 PRO A C 1
ATOM 2507 O O . PRO A 1 308 ? 18.608 15.315 -13.485 1.00 72.81 308 PRO A O 1
ATOM 2510 N N . ILE A 1 309 ? 18.091 17.361 -14.275 1.00 75.81 309 ILE A N 1
ATOM 2511 C CA . ILE A 1 309 ? 19.283 17.494 -15.112 1.00 75.81 309 ILE A CA 1
ATOM 2512 C C . ILE A 1 309 ? 20.527 17.470 -14.218 1.00 75.81 309 ILE A C 1
ATOM 2514 O O . ILE A 1 309 ? 20.759 18.366 -13.403 1.00 75.81 309 ILE A O 1
ATOM 2518 N N . ARG A 1 310 ? 21.359 16.444 -14.393 1.00 81.56 310 ARG A N 1
ATOM 2519 C CA . ARG A 1 310 ? 22.693 16.345 -13.793 1.00 81.56 310 ARG A CA 1
ATOM 2520 C C . ARG A 1 310 ? 23.757 16.747 -14.812 1.00 81.56 310 ARG A C 1
ATOM 2522 O O . ARG A 1 310 ? 23.580 16.581 -16.013 1.00 81.56 310 ARG A O 1
ATOM 2529 N N . LYS A 1 311 ? 24.879 17.278 -14.314 1.00 78.81 311 LYS A N 1
ATOM 2530 C CA . LYS A 1 311 ? 26.005 17.731 -15.156 1.00 78.81 311 LYS A CA 1
ATOM 2531 C C . LYS A 1 311 ? 26.777 16.580 -15.800 1.00 78.81 311 LYS A C 1
ATOM 2533 O O . LYS A 1 311 ? 27.385 16.769 -16.846 1.00 78.81 311 LYS A O 1
ATOM 2538 N N . ASN A 1 312 ? 26.820 15.427 -15.134 1.00 86.44 312 ASN A N 1
ATOM 2539 C CA . ASN A 1 312 ? 27.642 14.295 -15.535 1.00 86.44 312 ASN A CA 1
ATOM 2540 C C . ASN A 1 312 ? 26.847 13.001 -15.365 1.00 86.44 312 ASN A C 1
ATOM 2542 O O . ASN A 1 312 ? 26.231 12.793 -14.319 1.00 86.44 312 ASN A O 1
ATOM 2546 N N . TYR A 1 313 ? 26.950 12.121 -16.356 1.00 89.94 313 TYR A N 1
ATOM 2547 C CA . TYR A 1 313 ? 26.405 10.770 -16.303 1.00 89.94 313 TYR A CA 1
ATOM 2548 C C . TYR A 1 313 ? 27.515 9.761 -16.568 1.00 89.94 313 TYR A C 1
ATOM 2550 O O . TYR A 1 313 ? 28.334 9.934 -17.475 1.00 89.94 313 TYR A O 1
ATOM 2558 N N . TYR A 1 314 ? 27.541 8.702 -15.769 1.00 90.75 314 TYR A N 1
ATOM 2559 C CA . TYR A 1 314 ? 28.590 7.692 -15.798 1.00 90.75 314 TYR A CA 1
ATOM 2560 C C . TYR A 1 314 ? 27.968 6.323 -16.105 1.00 90.75 314 TYR A C 1
ATOM 2562 O O . TYR A 1 314 ? 27.605 5.593 -15.178 1.00 90.75 314 TYR A O 1
ATOM 2570 N N . PRO A 1 315 ? 27.789 5.983 -17.395 1.00 89.94 315 PRO A N 1
ATOM 2571 C CA . PRO A 1 315 ? 27.294 4.675 -17.806 1.00 89.94 315 PRO A CA 1
ATOM 2572 C C . PRO A 1 315 ? 28.332 3.603 -17.486 1.00 89.94 315 PRO A C 1
ATOM 2574 O O . PRO A 1 315 ? 29.454 3.666 -17.984 1.00 89.94 315 PRO A O 1
ATOM 2577 N N . SER A 1 316 ? 27.955 2.618 -16.679 1.00 89.38 316 SER A N 1
ATOM 2578 C CA . SER A 1 316 ? 28.846 1.568 -16.197 1.00 89.38 316 SER A CA 1
ATOM 2579 C C . SER A 1 316 ? 28.223 0.186 -16.342 1.00 89.38 316 SER A C 1
ATOM 2581 O O . SER A 1 316 ? 27.011 0.004 -16.220 1.00 89.38 316 SER A O 1
ATOM 2583 N N . ARG A 1 317 ? 29.071 -0.806 -16.616 1.00 86.50 317 ARG A N 1
ATOM 2584 C CA . ARG A 1 317 ? 28.702 -2.222 -16.668 1.00 86.50 317 ARG A CA 1
ATOM 2585 C C . ARG A 1 317 ? 29.440 -2.938 -15.555 1.00 86.50 317 ARG A C 1
ATOM 2587 O O . ARG A 1 317 ? 30.653 -2.787 -15.422 1.00 86.50 317 ARG A O 1
ATOM 2594 N N . ASN A 1 318 ? 28.714 -3.723 -14.772 1.00 82.25 318 ASN A N 1
ATOM 2595 C CA . ASN A 1 318 ? 29.351 -4.628 -13.838 1.00 82.25 318 ASN A CA 1
ATOM 2596 C C . ASN A 1 318 ? 29.984 -5.765 -14.652 1.00 82.25 318 ASN A C 1
ATOM 2598 O O . ASN A 1 318 ? 29.328 -6.352 -15.503 1.00 82.25 318 ASN A O 1
ATOM 2602 N N . THR A 1 319 ? 31.266 -6.064 -14.459 1.00 70.38 319 THR A N 1
ATOM 2603 C CA . THR A 1 319 ? 31.926 -7.136 -15.232 1.00 70.38 319 THR A CA 1
ATOM 2604 C C . THR A 1 319 ? 31.708 -8.516 -14.622 1.00 70.38 319 THR A C 1
ATOM 2606 O O . THR A 1 319 ? 31.880 -9.525 -15.301 1.00 70.38 319 THR A O 1
ATOM 2609 N N . LYS A 1 320 ? 31.311 -8.572 -13.345 1.00 75.75 320 LYS A N 1
ATOM 2610 C CA . LYS A 1 320 ? 31.037 -9.816 -12.612 1.00 75.75 320 LYS A CA 1
ATOM 2611 C C . LYS A 1 320 ? 29.577 -10.260 -12.728 1.00 75.75 320 LYS A C 1
ATOM 2613 O O . LYS A 1 320 ? 29.271 -11.419 -12.467 1.00 75.75 320 LYS A O 1
ATOM 2618 N N . LYS A 1 321 ? 28.671 -9.342 -13.065 1.00 74.06 321 LYS A N 1
ATOM 2619 C CA . LYS A 1 321 ? 27.218 -9.559 -13.150 1.00 74.06 321 LYS A CA 1
ATOM 2620 C C . LYS A 1 321 ? 26.719 -8.952 -14.453 1.00 74.06 321 LYS A C 1
ATOM 2622 O O . LYS A 1 321 ? 27.223 -7.911 -14.840 1.00 74.06 321 LYS A O 1
ATOM 2627 N N . ASN A 1 322 ? 25.727 -9.546 -15.116 1.00 76.06 322 ASN A N 1
ATOM 2628 C CA . ASN A 1 322 ? 25.155 -8.980 -16.346 1.00 76.06 322 ASN A CA 1
ATOM 2629 C C . ASN A 1 322 ? 24.234 -7.776 -16.052 1.00 76.06 322 ASN A C 1
ATOM 2631 O O . ASN A 1 322 ? 23.072 -7.767 -16.433 1.00 76.06 322 ASN A O 1
ATOM 2635 N N . THR A 1 323 ? 24.762 -6.789 -15.331 1.00 82.69 323 THR A N 1
ATOM 2636 C CA . THR A 1 323 ? 24.054 -5.622 -14.812 1.00 82.69 323 THR A CA 1
ATOM 2637 C C . THR A 1 323 ? 24.743 -4.364 -15.313 1.00 82.69 323 THR A C 1
ATOM 2639 O O . THR A 1 323 ? 25.973 -4.292 -15.405 1.00 82.69 323 THR A O 1
ATOM 2642 N N . SER A 1 324 ? 23.955 -3.345 -15.627 1.00 87.25 324 SER A N 1
ATOM 2643 C CA . SER A 1 324 ? 24.463 -2.035 -16.028 1.00 87.25 324 SER A CA 1
ATOM 2644 C C . SER A 1 324 ? 23.682 -0.930 -15.334 1.00 87.25 324 SER A C 1
ATOM 2646 O O . SER A 1 324 ? 22.541 -1.141 -14.936 1.00 87.25 324 SER A O 1
ATOM 2648 N N . ALA A 1 325 ? 24.308 0.229 -15.159 1.00 91.56 325 ALA A N 1
ATOM 2649 C CA . ALA A 1 325 ? 23.700 1.367 -14.486 1.00 91.56 325 ALA A CA 1
ATOM 2650 C C . ALA A 1 325 ? 24.287 2.686 -14.993 1.00 91.56 325 ALA A C 1
ATOM 2652 O O . ALA A 1 325 ? 25.427 2.732 -15.459 1.00 91.56 325 ALA A O 1
ATOM 2653 N N . VAL A 1 326 ? 23.528 3.772 -14.865 1.00 91.88 326 VAL A N 1
ATOM 2654 C CA . VAL A 1 326 ? 24.022 5.136 -15.101 1.00 91.88 326 VAL A CA 1
ATOM 2655 C C . VAL A 1 326 ? 24.092 5.869 -13.773 1.00 91.88 326 VAL A C 1
ATOM 2657 O O . VAL A 1 326 ? 23.060 6.157 -13.183 1.00 91.88 326 VAL A O 1
ATOM 2660 N N . PHE A 1 327 ? 25.287 6.209 -13.306 1.00 90.69 327 PHE A N 1
ATOM 2661 C CA . PHE A 1 327 ? 25.455 6.922 -12.037 1.00 90.69 327 PHE A CA 1
ATOM 2662 C C . PHE A 1 327 ? 25.582 8.433 -12.240 1.00 90.69 327 PHE A C 1
ATOM 2664 O O . PHE A 1 327 ? 26.048 8.888 -13.288 1.00 90.69 327 PHE A O 1
ATOM 2671 N N . PHE A 1 328 ? 25.191 9.214 -11.229 1.00 88.44 328 PHE A N 1
ATOM 2672 C CA . PHE A 1 328 ? 25.189 10.686 -11.296 1.00 88.44 328 PHE A CA 1
ATOM 2673 C C . PHE A 1 328 ? 26.432 11.351 -10.692 1.00 88.44 328 PHE A C 1
ATOM 2675 O O . PHE A 1 328 ? 26.641 12.553 -10.864 1.00 88.44 328 PHE A O 1
ATOM 2682 N N . SER A 1 329 ? 27.272 10.600 -9.980 1.00 84.06 329 SER A N 1
ATOM 2683 C CA . SER A 1 329 ? 28.513 11.111 -9.397 1.00 84.06 329 SER A CA 1
ATOM 2684 C C . SER A 1 329 ? 29.608 10.048 -9.390 1.00 84.06 329 SER A C 1
ATOM 2686 O O . SE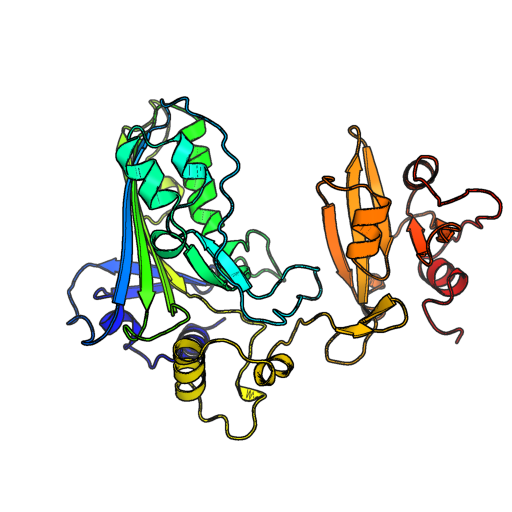R A 1 329 ? 29.331 8.851 -9.400 1.00 84.06 329 SER A O 1
ATOM 2688 N N . TRP A 1 330 ? 30.863 10.499 -9.366 1.00 75.62 330 TRP A N 1
ATOM 2689 C CA . TRP A 1 330 ? 32.033 9.622 -9.273 1.00 75.62 330 TRP A CA 1
ATOM 2690 C C . TRP A 1 330 ? 32.055 8.842 -7.952 1.00 75.62 330 TRP A C 1
ATOM 2692 O O . TRP A 1 330 ? 32.207 7.620 -7.943 1.00 75.62 330 TRP A O 1
ATOM 2702 N N . ASP A 1 331 ? 31.782 9.543 -6.849 1.00 77.56 331 ASP A N 1
ATOM 2703 C CA . ASP A 1 331 ? 31.670 8.991 -5.496 1.00 77.56 331 ASP A CA 1
ATOM 2704 C C . ASP A 1 331 ? 30.626 7.870 -5.382 1.00 77.56 331 ASP A C 1
ATOM 2706 O O . ASP A 1 331 ? 30.754 6.986 -4.528 1.00 77.56 331 ASP A O 1
ATOM 2710 N N . ALA A 1 332 ? 29.592 7.883 -6.235 1.00 75.31 332 ALA A N 1
ATOM 2711 C CA . ALA A 1 332 ? 28.590 6.827 -6.253 1.00 75.31 332 ALA A CA 1
ATOM 2712 C C . ALA A 1 332 ? 29.161 5.485 -6.739 1.00 75.31 332 ALA A C 1
ATOM 2714 O O . ALA A 1 332 ? 28.655 4.458 -6.302 1.00 75.31 332 ALA A O 1
ATOM 2715 N N . ILE A 1 333 ? 30.213 5.473 -7.571 1.00 75.56 333 ILE A N 1
ATOM 2716 C CA . ILE A 1 333 ? 30.728 4.272 -8.262 1.00 75.56 333 ILE A CA 1
ATOM 2717 C C . ILE A 1 333 ? 32.021 3.749 -7.647 1.00 75.56 333 ILE A C 1
ATOM 2719 O O . ILE A 1 333 ? 32.172 2.540 -7.508 1.00 75.56 333 ILE A O 1
ATOM 2723 N N . GLU A 1 334 ? 32.937 4.642 -7.254 1.00 72.50 334 GLU A N 1
ATOM 2724 C CA . GLU A 1 334 ? 34.337 4.323 -6.903 1.00 72.50 334 GLU A CA 1
ATOM 2725 C C . GLU A 1 334 ? 34.487 3.231 -5.823 1.00 72.50 334 GLU A C 1
ATOM 2727 O O . GLU A 1 334 ? 35.521 2.576 -5.717 1.00 72.50 334 GLU A O 1
ATOM 2732 N N . LYS A 1 335 ? 33.435 3.010 -5.028 1.00 72.62 335 LYS A N 1
ATOM 2733 C CA . LYS A 1 335 ? 33.404 2.052 -3.915 1.00 72.62 335 LYS A CA 1
ATOM 2734 C C . LYS A 1 335 ? 32.345 0.954 -4.067 1.00 72.62 335 LYS A C 1
ATOM 2736 O O . LYS A 1 335 ? 32.047 0.286 -3.080 1.00 72.62 335 LYS A O 1
ATOM 2741 N N . LEU A 1 336 ? 31.720 0.807 -5.238 1.00 75.94 336 LEU A N 1
ATOM 2742 C CA . LEU A 1 336 ? 30.754 -0.266 -5.500 1.00 75.94 336 LEU A CA 1
ATOM 2743 C C . LEU A 1 336 ? 31.452 -1.476 -6.121 1.00 75.94 336 LEU A C 1
ATOM 2745 O O . LEU A 1 336 ? 32.175 -1.353 -7.109 1.00 75.94 336 LEU A O 1
ATOM 2749 N N . ASP A 1 337 ? 31.221 -2.661 -5.554 1.00 72.25 337 ASP A N 1
ATOM 2750 C CA . ASP A 1 337 ? 31.858 -3.884 -6.040 1.00 72.25 337 ASP A CA 1
ATOM 2751 C C . ASP A 1 337 ? 31.388 -4.248 -7.462 1.00 72.25 337 ASP A C 1
ATOM 2753 O O . ASP A 1 337 ? 30.199 -4.272 -7.785 1.00 72.25 337 ASP A O 1
ATOM 2757 N N . GLY A 1 338 ? 32.355 -4.562 -8.323 1.00 69.81 338 GLY A N 1
ATOM 2758 C CA . GLY A 1 338 ? 32.137 -5.046 -9.686 1.00 69.81 338 GLY A CA 1
ATOM 2759 C C . GLY A 1 338 ? 31.894 -3.972 -10.750 1.00 69.81 338 GLY A C 1
ATOM 2760 O O . GLY A 1 338 ? 32.018 -4.286 -11.933 1.00 69.81 338 GLY A O 1
ATOM 2761 N N . PHE A 1 339 ? 31.638 -2.714 -10.380 1.00 76.56 339 PHE A N 1
ATOM 2762 C CA . PHE A 1 339 ? 31.634 -1.592 -11.325 1.00 76.56 339 PHE A CA 1
ATOM 2763 C C . PHE A 1 339 ? 33.057 -1.028 -11.441 1.00 76.56 339 PHE A C 1
ATOM 2765 O O . PHE A 1 339 ? 33.440 -0.094 -10.744 1.00 76.56 339 PHE A O 1
ATOM 2772 N N . ALA A 1 340 ? 33.884 -1.651 -12.286 1.00 62.94 340 ALA A N 1
ATOM 2773 C CA . ALA A 1 340 ? 35.261 -1.210 -12.492 1.00 62.94 340 ALA A CA 1
ATOM 2774 C C . ALA A 1 340 ? 35.311 0.121 -13.265 1.00 62.94 340 ALA A C 1
ATOM 2776 O O . ALA A 1 340 ? 34.619 0.310 -14.263 1.00 62.94 340 ALA A O 1
ATOM 2777 N N . MET A 1 341 ? 36.175 1.030 -12.813 1.00 62.72 341 MET A N 1
ATOM 2778 C CA . MET A 1 341 ? 36.311 2.386 -13.363 1.00 62.72 341 MET A CA 1
ATOM 2779 C C . MET A 1 341 ? 37.127 2.453 -14.663 1.00 62.72 341 MET A C 1
ATOM 2781 O O . MET A 1 341 ? 37.151 3.483 -15.340 1.00 62.72 341 MET A O 1
ATOM 2785 N N . THR A 1 342 ? 37.820 1.376 -15.027 1.00 58.06 342 THR A N 1
ATOM 2786 C CA . THR A 1 342 ? 38.709 1.328 -16.188 1.00 58.06 342 THR A CA 1
ATOM 2787 C C . THR A 1 342 ? 37.900 1.361 -17.488 1.00 58.06 342 THR A C 1
ATOM 2789 O O . THR A 1 342 ? 37.303 0.366 -17.888 1.00 58.06 342 THR A O 1
ATOM 2792 N N . GLY A 1 343 ? 37.894 2.517 -18.162 1.00 61.50 343 GLY A N 1
ATOM 2793 C CA . GLY A 1 343 ? 37.262 2.702 -19.476 1.00 61.50 343 GLY A CA 1
ATOM 2794 C C . GLY A 1 343 ? 35.877 3.360 -19.465 1.00 61.50 343 GLY A C 1
ATOM 2795 O O . GLY A 1 343 ? 35.267 3.474 -20.530 1.00 61.50 343 GLY A O 1
ATOM 2796 N N . LEU A 1 344 ? 35.384 3.830 -18.311 1.00 71.19 344 LEU A N 1
ATOM 2797 C CA . LEU A 1 344 ? 34.119 4.570 -18.240 1.00 71.19 344 LEU A CA 1
ATOM 2798 C C . LEU A 1 344 ? 34.248 5.936 -18.924 1.00 71.19 344 LEU A C 1
ATOM 2800 O O . LEU A 1 344 ? 35.075 6.766 -18.545 1.00 71.19 344 LEU A O 1
ATOM 2804 N N . LYS A 1 345 ? 33.397 6.191 -19.921 1.00 81.19 345 LYS A N 1
ATOM 2805 C CA . LYS A 1 345 ? 33.314 7.492 -20.593 1.00 81.19 345 LYS A CA 1
ATOM 2806 C C . LYS A 1 345 ? 32.170 8.305 -20.002 1.00 81.19 345 LYS A C 1
ATOM 2808 O O . LYS A 1 345 ? 31.006 7.946 -20.180 1.00 81.19 345 LYS A O 1
ATOM 2813 N N . LYS A 1 346 ? 32.514 9.415 -19.347 1.00 88.50 346 LYS A N 1
ATOM 2814 C CA . LYS A 1 346 ? 31.559 10.446 -18.921 1.00 88.50 346 LYS A CA 1
ATOM 2815 C C . LYS A 1 346 ? 30.709 10.897 -20.116 1.00 88.50 346 LYS A C 1
ATOM 2817 O O . LYS A 1 346 ? 31.260 11.156 -21.183 1.00 88.50 346 LYS A O 1
ATOM 2822 N N . GLN A 1 347 ? 29.405 11.032 -19.903 1.00 90.56 347 GLN A N 1
ATOM 2823 C CA . GLN A 1 347 ? 28.463 11.614 -20.858 1.00 90.56 347 GLN A CA 1
ATOM 2824 C C . GLN A 1 347 ? 27.913 12.940 -20.327 1.00 90.56 347 GLN A C 1
ATOM 2826 O O . GLN A 1 347 ? 27.756 13.117 -19.114 1.00 90.56 347 GLN A O 1
ATOM 2831 N N . GLU A 1 348 ? 27.641 13.868 -21.242 1.00 88.81 348 GLU A N 1
ATOM 2832 C CA . GLU A 1 348 ? 27.077 15.188 -20.926 1.00 88.81 348 GLU A CA 1
ATOM 2833 C C . GLU A 1 348 ? 25.554 15.146 -20.805 1.00 88.81 348 GLU A C 1
ATOM 2835 O O . GLU A 1 348 ? 24.970 15.913 -20.042 1.00 88.81 348 GLU A O 1
ATOM 2840 N N . THR A 1 349 ? 24.911 14.212 -21.508 1.00 89.19 349 THR A N 1
ATOM 2841 C CA . THR A 1 349 ? 23.461 14.032 -21.484 1.00 89.19 349 THR A CA 1
ATOM 2842 C C . THR A 1 349 ? 23.084 12.634 -20.999 1.00 89.19 349 THR A C 1
ATOM 2844 O O . THR A 1 349 ? 23.841 11.667 -21.141 1.00 89.19 349 THR A O 1
ATOM 2847 N N . LEU A 1 350 ? 21.883 12.521 -20.428 1.00 89.69 350 LEU A N 1
ATOM 2848 C CA . LEU A 1 350 ? 21.344 11.237 -19.988 1.00 89.69 350 LEU A CA 1
ATOM 2849 C C . LEU A 1 350 ? 21.081 10.301 -21.176 1.00 89.69 350 LEU A C 1
ATOM 2851 O O . LEU A 1 350 ? 21.356 9.104 -21.093 1.00 89.69 350 LEU A O 1
ATOM 2855 N N . ILE A 1 351 ? 20.610 10.848 -22.301 1.00 89.88 351 ILE A N 1
ATOM 2856 C CA . ILE A 1 351 ? 20.333 10.057 -23.502 1.00 89.88 351 ILE A CA 1
ATOM 2857 C C . ILE A 1 351 ? 21.615 9.455 -24.089 1.00 89.88 351 ILE A C 1
ATOM 2859 O O . ILE A 1 351 ? 21.623 8.289 -24.481 1.00 89.88 351 ILE A O 1
ATOM 2863 N N . ASP A 1 352 ? 22.735 10.182 -24.064 1.00 90.44 352 ASP A N 1
ATOM 2864 C CA . ASP A 1 352 ? 24.016 9.643 -24.527 1.00 90.44 352 ASP A CA 1
ATOM 2865 C C . ASP A 1 352 ? 24.544 8.552 -23.587 1.00 90.44 352 ASP A C 1
ATOM 2867 O O . ASP A 1 352 ? 25.106 7.556 -24.047 1.00 90.44 352 ASP A O 1
ATOM 2871 N N . ALA A 1 353 ? 24.286 8.663 -22.278 1.00 91.56 353 ALA A N 1
ATOM 2872 C CA . ALA A 1 353 ? 24.559 7.581 -21.328 1.00 91.56 353 ALA A CA 1
ATOM 2873 C C . ALA A 1 353 ? 23.715 6.332 -21.607 1.00 91.56 353 ALA A C 1
ATOM 2875 O O . ALA A 1 353 ? 24.248 5.221 -21.585 1.00 91.56 353 ALA A O 1
ATOM 2876 N N . PHE A 1 354 ? 22.432 6.495 -21.938 1.00 91.81 354 PHE A N 1
ATOM 2877 C CA . PHE A 1 354 ? 21.566 5.377 -22.319 1.00 91.81 354 PHE A CA 1
ATOM 2878 C C . PHE A 1 354 ? 22.038 4.716 -23.618 1.00 91.81 354 PHE A C 1
ATOM 2880 O O . PHE A 1 354 ? 22.138 3.487 -23.686 1.00 91.81 354 PHE A O 1
ATOM 2887 N N . ARG A 1 355 ? 22.413 5.509 -24.627 1.00 90.88 355 ARG A N 1
ATOM 2888 C CA . ARG A 1 355 ? 22.983 5.011 -25.890 1.00 90.88 355 ARG A CA 1
ATOM 2889 C C . ARG A 1 355 ? 24.303 4.276 -25.670 1.00 90.88 355 ARG A C 1
ATOM 2891 O O . ARG A 1 355 ? 24.513 3.225 -26.269 1.00 90.88 355 ARG A O 1
ATOM 2898 N N . ALA A 1 356 ? 25.169 4.765 -24.780 1.00 90.44 356 ALA A N 1
ATOM 2899 C CA . ALA A 1 356 ? 26.427 4.099 -24.435 1.00 90.44 356 ALA A CA 1
ATOM 2900 C C . ALA A 1 356 ? 26.215 2.699 -23.822 1.00 90.44 356 ALA A C 1
ATOM 2902 O O . ALA A 1 356 ? 27.055 1.810 -23.986 1.00 90.44 356 ALA A O 1
ATOM 2903 N N . LEU A 1 357 ? 25.082 2.477 -23.148 1.00 89.75 357 LEU A N 1
ATOM 2904 C CA . LEU A 1 357 ? 24.698 1.174 -22.598 1.00 89.75 357 LEU A CA 1
ATOM 2905 C C . LEU A 1 357 ? 23.796 0.343 -23.525 1.00 89.75 357 LEU A C 1
ATOM 2907 O O . LEU A 1 357 ? 23.466 -0.792 -23.174 1.00 89.75 357 LEU A O 1
ATOM 2911 N N . ASN A 1 358 ? 23.466 0.838 -24.722 1.00 88.81 358 ASN A N 1
ATOM 2912 C CA . ASN A 1 358 ? 22.484 0.243 -25.639 1.00 88.81 358 ASN A CA 1
ATOM 2913 C C . ASN A 1 358 ? 21.103 0.049 -24.985 1.00 88.81 358 ASN A C 1
ATOM 2915 O O . ASN A 1 358 ? 20.421 -0.951 -25.212 1.00 88.81 358 ASN A O 1
ATOM 2919 N N . TRP A 1 359 ? 20.708 0.973 -24.112 1.00 89.12 359 TRP A N 1
ATOM 2920 C CA . TRP A 1 359 ? 19.414 0.914 -23.432 1.00 89.12 359 TRP A CA 1
ATOM 2921 C C . TRP A 1 359 ? 18.267 1.444 -24.280 1.00 89.12 359 TRP A C 1
ATOM 2923 O O . TRP A 1 359 ? 17.139 0.999 -24.096 1.00 89.12 359 TRP A O 1
ATOM 2933 N N . VAL A 1 360 ? 18.587 2.337 -25.212 1.00 85.81 360 VAL A N 1
ATOM 2934 C CA . VAL A 1 360 ? 17.684 2.935 -26.196 1.00 85.81 360 VAL A CA 1
ATOM 2935 C C . VAL A 1 360 ? 18.295 2.790 -27.587 1.00 85.81 360 VAL A C 1
ATOM 2937 O O . VAL A 1 360 ? 19.517 2.644 -27.731 1.00 85.81 360 VAL A O 1
ATOM 2940 N N . SER A 1 361 ? 17.442 2.813 -28.605 1.00 74.12 361 SER A N 1
ATOM 2941 C CA . SER A 1 361 ? 17.827 2.762 -30.014 1.00 74.12 361 SER A CA 1
ATOM 2942 C C . SER A 1 361 ? 18.743 3.936 -30.384 1.00 74.12 361 SER A C 1
ATOM 2944 O O . SER A 1 361 ? 18.615 5.039 -29.849 1.00 74.12 361 SER A O 1
ATOM 2946 N N . LYS A 1 362 ? 19.664 3.719 -31.329 1.00 60.50 362 LYS A N 1
ATOM 2947 C CA . LYS A 1 362 ? 20.267 4.834 -32.069 1.00 60.50 362 LYS A CA 1
ATOM 2948 C C . LYS A 1 362 ? 19.261 5.230 -33.146 1.00 60.50 362 LYS A C 1
ATOM 2950 O O . LYS A 1 362 ? 18.984 4.402 -34.009 1.00 60.50 362 LYS A O 1
ATOM 2955 N N . GLU A 1 363 ? 18.677 6.418 -33.023 1.00 52.50 363 GLU A N 1
ATOM 2956 C CA . GLU A 1 363 ? 17.950 7.056 -34.129 1.00 52.50 363 GLU A CA 1
ATOM 2957 C C . GLU A 1 363 ? 18.895 7.393 -35.284 1.00 52.50 363 GLU A C 1
ATOM 2959 O O . GLU A 1 363 ? 20.062 7.768 -34.999 1.00 52.50 363 GLU A O 1
#

InterPro domains:
  IPR044929 DNA/RNA non-specific endonuclease superfamily [G3DSA:3.40.570.10] (41-220)

Organism: NCBI:txid2282420

Secondary structure (DSSP, 8-state):
--HHHHHHHTT--TTHHHHHHTSEEEEETTTTEEEEEE---PPPPTT-EEEEEEEEEETT-----------PPPPTT-PBBTTS-BSEEEEESS-GGGGGG---HHHHHHHT-HHHHEEEEEHHHHH--S-BTTB----HHHHHHHHHHHHHHSS-EEEEEEEEEESSTT-SS-SEEEEEEEEEE--TT---HHHHHT-SEEEEE---TTB-GGGSTT--SHHHHHHHHHH---GGGGGGBTTB-EE-TTS-EE-TTSPEEEEEEEEEETTEEEEEEESSHHHHHHHH-TT--EEEEEEEGGGGGGS---S-BEEEE-SS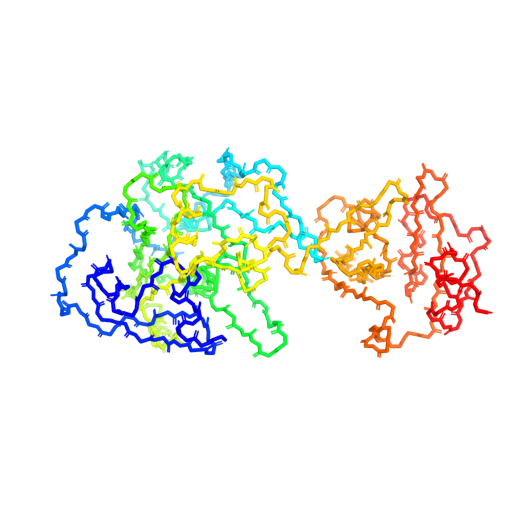SS-EEEES-HHHHTTSTT---TT---BSSHHHHHHHTT-S---

Sequence (363 aa):
MKELDVLKQLGLKDGELEEILGFQVSYDEKYTVFNVLSDISPRRLVGSKAQGWRVVLNGDTQSYKNNLNLTLKLPPNNPFKINGQKFFHRGHILAKEFYSFIKDERKEGFIKNHDKNGFIQFSVANMQQEKKDNTFRKSQAFYENKITEYLKIGNGKVCYEVKVLFYNKEDKIPIGTKISFKTIENNNNQKALEDCMGCNHIFIPNFDEDFDLSQIPGYVGSEDYREFYHMGYSDEHKKCFNNVAIPNKDGKVYDKYGNQVFYSVSATINDRIKEGIFLNVDEAVVSFGEGAELSVVPFTEQKLSEIPIRKNYYPSRNTKKNTSAVFFSWDAIEKLDGFAMTGLKKQETLIDAFRALNWVSKE